Protein AF-A0A350PKJ2-F1 (afdb_monomer_lite)

Sequence (369 aa):
LIYKNIYNNLNHINKSKGTVKAIRNLLRCYGVDDDLFNFNVYANNAEYALQDDFKNSSIKYDSLDLTPFADAENSEGVIFNFLESGNSNSSPYISGSTDDYVAFTVEANAVFPKTPPTYQDSINLTSPAIVTASVFGVREANFTDQTTVIAPDAADISIRAVKDDNTAKFQLSSSMGVLLESERFYDVYDNSRWSLSARVKYDLDSFKDISGAGYKIEFNGYNYEQDILQNSFTLTASLGAVDGAAFIGADKRVYAGAEKQNITGSLTHRANMKLLNVLAWADYLEDEELKAHARDITSFGRKEAYDNTFTFSPSFDEIYIPKFDTLALNWGFNIVTSSDGLGEFTVPDLSSGSISSVSKYGNYSKIVG

Secondary structure (DSSP, 8-state):
-HHHHHHHHHHHHHHTTTSHHHHHHHHHHTT--GGG-------SS------------------EEESTTT-GGGGG-EEE--PPTT-TT--SSBPPPSSTT--EEEEEEEEEPPPPTT---SSSSSSSSEEEEEEEEEEEPPSSS--PPPSS-TT-EEEEEEEETTEEEEEEE-TTS-EEEPPPEESTTTTEEEEEEEEEEE---TT---TT--EEEEEEEEEEETTEEEEEEEEEEEE-HHHHHHHHHS-EEEEEESEETTTTSSEEE-B-EEEEEEEEESSPPPHHHHHHHHH-TT----TTTTSBS-SS-TTTTTS--BGGGGEEEEEE-TT-----TTS-----B-S---GGGTTTTTTGGGT--

Radius of gyration: 23.39 Å; chains: 1; bounding box: 60×48×74 Å

Foldseek 3Di:
DLVVQCVVCVVVLVVQPPDPSNVQSSVVSVVDHPVVDDDDDDDDPDDDDDDDDDDFDDDDFDWQACACQVHPCSLVDKDKAAADPPDPFGDSFQAFDPFLAFKKKKKFKWWQAADDPPDDCPPPQQPDQKAKAWFKWKWFDDNDRFLAGDPVTLQTWTWIWIDGHQWIWIWIDGSLPDIDIDDTDGCSNHRWMKMKMKMKGFPDPVPDPDDFGFIKIKIKMFTDDQPDTPDIDIDMDTGGNVSSSSNRRTIIMMMGAFDARSSPHHTDHTHRITTFKMWMFSHDADPVQSVVCNNDVPDDAHDQQQAARDCDGPLQVVPRDGRRLRTQFIFGCPPWDAADPVRDTDTDTPAPLTPVCCPVRPSSSSSRD

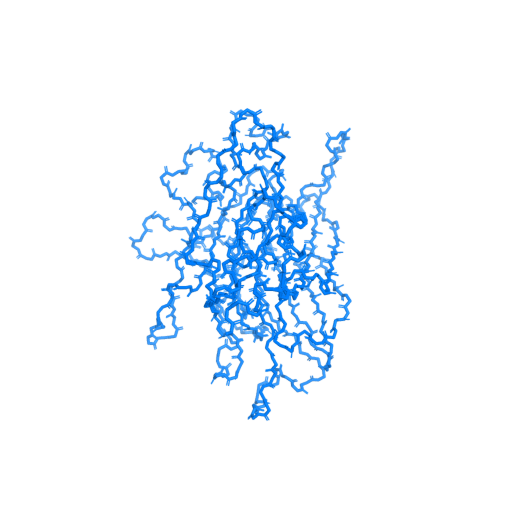pLDDT: mean 84.2, std 10.27, range [50.28, 97.31]

Structure (mmCIF, N/CA/C/O backbone):
data_AF-A0A350PKJ2-F1
#
_entry.id   AF-A0A350PKJ2-F1
#
loop_
_atom_site.group_PDB
_atom_site.id
_atom_site.type_symbol
_atom_site.label_atom_id
_atom_site.label_alt_id
_atom_site.label_comp_id
_atom_site.label_asym_id
_atom_site.label_entity_id
_atom_site.label_seq_id
_atom_site.pdbx_PDB_ins_code
_atom_site.Cartn_x
_atom_site.Cartn_y
_atom_site.Cartn_z
_atom_site.occupancy
_atom_site.B_iso_or_equiv
_atom_site.auth_seq_id
_atom_site.auth_comp_id
_atom_site.auth_asym_id
_atom_site.auth_atom_id
_atom_site.pdbx_PDB_model_num
ATOM 1 N N . LEU A 1 1 ? -10.041 -0.068 50.654 1.00 66.50 1 LEU A N 1
ATOM 2 C CA . LEU A 1 1 ? -10.088 -0.515 49.240 1.00 66.50 1 LEU A CA 1
ATOM 3 C C . LEU A 1 1 ? -8.718 -0.996 48.757 1.00 66.50 1 LEU A C 1
ATOM 5 O O . LEU A 1 1 ? -8.607 -2.174 48.457 1.00 66.50 1 LEU A O 1
ATOM 9 N N . ILE A 1 2 ? -7.665 -0.173 48.826 1.00 74.81 2 ILE A N 1
ATOM 10 C CA . ILE A 1 2 ? -6.289 -0.529 48.406 1.00 74.81 2 ILE A CA 1
ATOM 11 C C . ILE A 1 2 ? -5.754 -1.818 49.066 1.00 74.81 2 ILE A C 1
ATOM 13 O O . ILE A 1 2 ? -5.379 -2.756 48.371 1.00 74.81 2 ILE A O 1
ATOM 17 N N . TYR A 1 3 ? -5.804 -1.940 50.399 1.00 78.12 3 TYR A N 1
ATOM 18 C CA . TYR A 1 3 ? -5.329 -3.149 51.100 1.00 78.12 3 TYR A CA 1
ATOM 19 C C . TYR A 1 3 ? -6.071 -4.437 50.708 1.00 78.12 3 TYR A C 1
ATOM 21 O O . TYR A 1 3 ? -5.484 -5.514 50.716 1.00 78.12 3 TYR A O 1
ATOM 29 N N . LYS A 1 4 ? -7.349 -4.329 50.321 1.00 82.06 4 LYS A N 1
ATOM 30 C CA . LYS A 1 4 ? -8.155 -5.466 49.855 1.00 82.06 4 LYS A CA 1
ATOM 31 C C . LYS A 1 4 ? -7.727 -5.897 48.447 1.00 82.06 4 LYS A C 1
ATOM 33 O O . LYS A 1 4 ? -7.630 -7.089 48.187 1.00 82.06 4 LYS A O 1
ATOM 38 N N . ASN A 1 5 ? -7.386 -4.941 47.581 1.00 80.12 5 ASN A N 1
ATOM 39 C CA . ASN A 1 5 ? -6.852 -5.211 46.243 1.00 80.12 5 ASN A CA 1
ATOM 40 C C . ASN A 1 5 ? -5.467 -5.873 46.301 1.00 80.12 5 ASN A C 1
ATOM 42 O O . ASN A 1 5 ? -5.222 -6.835 45.576 1.00 80.12 5 ASN A O 1
ATOM 46 N N . ILE A 1 6 ? -4.593 -5.408 47.203 1.00 80.12 6 ILE A N 1
ATOM 47 C CA . ILE A 1 6 ? -3.272 -6.016 47.435 1.00 80.12 6 ILE A CA 1
ATOM 48 C C . ILE A 1 6 ? -3.426 -7.442 47.976 1.00 80.12 6 ILE A C 1
ATOM 50 O O . ILE A 1 6 ? -2.775 -8.356 47.480 1.00 80.12 6 ILE A O 1
ATOM 54 N N . TYR A 1 7 ? -4.310 -7.653 48.956 1.00 83.06 7 TYR A N 1
ATOM 55 C CA . TYR A 1 7 ? -4.558 -8.979 49.526 1.00 83.06 7 TYR A CA 1
ATOM 56 C C . TYR A 1 7 ? -5.096 -9.969 48.480 1.00 83.06 7 TYR A C 1
ATOM 58 O O . TYR A 1 7 ? -4.612 -11.095 48.393 1.00 83.06 7 TYR A O 1
ATOM 66 N N . ASN A 1 8 ? -6.028 -9.533 47.628 1.00 84.56 8 ASN A N 1
ATOM 67 C CA . ASN A 1 8 ? -6.588 -10.367 46.562 1.00 84.56 8 ASN A CA 1
ATOM 68 C C . ASN A 1 8 ? -5.545 -10.760 45.499 1.00 84.56 8 ASN A C 1
ATOM 70 O O . ASN A 1 8 ? -5.599 -11.866 44.968 1.00 84.56 8 ASN A O 1
ATOM 74 N N . ASN A 1 9 ? -4.573 -9.887 45.210 1.00 82.75 9 ASN A N 1
ATOM 75 C CA . ASN A 1 9 ? -3.523 -10.133 44.214 1.00 82.75 9 ASN A CA 1
ATOM 76 C C . ASN A 1 9 ? -2.201 -10.653 44.810 1.00 82.75 9 ASN A C 1
ATOM 78 O O . ASN A 1 9 ? -1.234 -10.875 44.077 1.00 82.75 9 ASN A O 1
ATOM 82 N N . LEU A 1 10 ? -2.147 -10.898 46.124 1.00 84.25 10 LEU A N 1
ATOM 83 C CA . LEU A 1 10 ? -0.920 -11.225 46.859 1.00 84.25 10 LEU A CA 1
ATOM 84 C C . LEU A 1 10 ? -0.205 -12.465 46.302 1.00 84.25 10 LEU A C 1
ATOM 86 O O . LEU A 1 10 ? 1.019 -12.490 46.204 1.00 84.25 10 LEU A O 1
ATOM 90 N N . ASN A 1 11 ? -0.965 -13.485 45.895 1.00 86.19 11 ASN A N 1
ATOM 91 C CA . ASN A 1 11 ? -0.413 -14.720 45.334 1.00 86.19 11 ASN A CA 1
ATOM 92 C C . ASN A 1 11 ? 0.301 -14.464 43.992 1.00 86.19 11 ASN A C 1
ATOM 94 O O . ASN A 1 11 ? 1.406 -14.952 43.765 1.00 86.19 11 ASN A O 1
ATOM 98 N N . HIS A 1 12 ? -0.279 -13.627 43.127 1.00 81.56 12 HIS A N 1
ATOM 99 C CA . HIS A 1 12 ? 0.345 -13.226 41.862 1.00 81.56 12 HIS A CA 1
ATOM 100 C C . HIS A 1 12 ? 1.582 -12.344 42.073 1.00 81.56 12 HIS A C 1
ATOM 102 O O . HIS A 1 12 ? 2.604 -12.552 41.412 1.00 81.56 12 HIS A O 1
ATOM 108 N N . ILE A 1 13 ? 1.522 -11.399 43.017 1.00 83.62 13 ILE A N 1
ATOM 109 C CA . ILE A 1 13 ? 2.672 -10.559 43.384 1.00 83.62 13 ILE A CA 1
ATOM 110 C C . ILE A 1 13 ? 3.816 -11.438 43.910 1.00 83.62 13 ILE A C 1
ATOM 112 O O . ILE A 1 13 ? 4.954 -11.297 43.471 1.00 83.62 13 ILE A O 1
ATOM 116 N N . ASN A 1 14 ? 3.520 -12.402 44.786 1.00 85.94 14 ASN A N 1
ATOM 117 C CA . ASN A 1 14 ? 4.534 -13.281 45.363 1.00 85.94 14 ASN A CA 1
ATOM 118 C C . ASN A 1 14 ? 5.159 -14.234 44.327 1.00 85.94 14 ASN A C 1
ATOM 120 O O . ASN A 1 14 ? 6.372 -14.420 44.325 1.00 85.94 14 ASN A O 1
ATOM 124 N N . LYS A 1 15 ? 4.365 -14.788 43.399 1.00 86.56 15 LYS A N 1
ATOM 125 C CA . LYS A 1 15 ? 4.877 -15.646 42.309 1.00 86.56 15 LYS A CA 1
ATOM 126 C C . LYS A 1 15 ? 5.795 -14.910 41.331 1.00 86.56 15 LYS A C 1
ATOM 128 O O . LYS A 1 15 ? 6.650 -15.534 40.720 1.00 86.56 15 LYS A O 1
ATOM 133 N N . SER A 1 16 ? 5.610 -13.602 41.172 1.00 82.44 16 SER A N 1
ATOM 134 C CA . SER A 1 16 ? 6.414 -12.754 40.281 1.00 82.44 16 SER A CA 1
ATOM 135 C C . SER A 1 16 ? 7.492 -11.950 41.022 1.00 82.44 16 SER A C 1
ATOM 137 O O . SER A 1 16 ? 8.095 -11.041 40.446 1.00 82.44 16 SER A O 1
ATOM 139 N N . LYS A 1 17 ? 7.735 -12.254 42.305 1.00 81.31 17 LYS A N 1
ATOM 140 C CA . LYS A 1 17 ? 8.656 -11.512 43.173 1.00 81.31 17 LYS A CA 1
ATOM 141 C C . LYS A 1 17 ? 10.044 -11.388 42.536 1.00 81.31 17 LYS A C 1
ATOM 143 O O . LYS A 1 17 ? 10.600 -12.366 42.054 1.00 81.31 17 LYS A O 1
ATOM 148 N N . GLY A 1 18 ? 10.601 -10.178 42.569 1.00 73.56 18 GLY A N 1
ATOM 149 C CA . GLY A 1 18 ? 11.910 -9.869 41.980 1.00 73.56 18 GLY A CA 1
ATOM 150 C C . GLY A 1 18 ? 11.868 -9.480 40.500 1.00 73.56 18 GLY A C 1
ATOM 151 O O . GLY A 1 18 ? 12.901 -9.127 39.948 1.00 73.56 18 GLY A O 1
ATOM 152 N N . THR A 1 19 ? 10.691 -9.487 39.868 1.00 78.81 19 THR A N 1
ATOM 153 C CA . THR A 1 19 ? 10.509 -9.015 38.486 1.00 78.81 19 THR A CA 1
ATOM 154 C C . THR A 1 19 ? 9.762 -7.680 38.444 1.00 78.81 19 THR A C 1
ATOM 156 O O . THR A 1 19 ? 8.993 -7.357 39.356 1.00 78.81 19 THR A O 1
ATOM 159 N N . VAL A 1 20 ? 9.907 -6.934 37.341 1.00 77.38 20 VAL A N 1
ATOM 160 C CA . VAL A 1 20 ? 9.115 -5.715 37.060 1.00 77.38 20 VAL A CA 1
ATOM 161 C C . VAL A 1 20 ? 7.612 -6.000 37.146 1.00 77.38 20 VAL A C 1
ATOM 163 O O . VAL A 1 20 ? 6.841 -5.167 37.616 1.00 77.38 20 VAL A O 1
ATOM 166 N N . LYS A 1 21 ? 7.189 -7.219 36.786 1.00 80.44 21 LYS A N 1
ATOM 167 C CA . LYS A 1 21 ? 5.792 -7.666 36.833 1.00 80.44 21 LYS A CA 1
ATOM 168 C C . LYS A 1 21 ? 5.196 -7.634 38.248 1.00 80.44 21 LYS A C 1
ATOM 170 O O . LYS A 1 21 ? 4.032 -7.264 38.391 1.00 80.44 21 LYS A O 1
ATOM 175 N N . ALA A 1 22 ? 5.964 -7.963 39.292 1.00 83.12 22 ALA A N 1
ATOM 176 C CA . ALA A 1 22 ? 5.483 -7.869 40.678 1.00 83.12 22 ALA A CA 1
ATOM 177 C C . ALA A 1 22 ? 5.260 -6.419 41.114 1.00 83.12 22 ALA A C 1
ATOM 179 O O . ALA A 1 22 ? 4.248 -6.113 41.745 1.00 83.12 22 ALA A O 1
ATOM 180 N N . ILE A 1 23 ? 6.194 -5.534 40.760 1.00 80.88 23 ILE A N 1
ATOM 181 C CA . ILE A 1 23 ? 6.136 -4.113 41.114 1.00 80.88 23 ILE A CA 1
ATOM 182 C C . ILE A 1 23 ? 4.973 -3.438 40.375 1.00 80.88 23 ILE A C 1
ATOM 184 O O . ILE A 1 23 ? 4.181 -2.728 40.990 1.00 80.88 23 ILE A O 1
ATOM 188 N N . ARG A 1 24 ? 4.797 -3.751 39.086 1.00 80.00 24 ARG A N 1
ATOM 189 C CA . ARG A 1 24 ? 3.665 -3.304 38.265 1.00 80.00 24 ARG A CA 1
ATOM 190 C C . ARG A 1 24 ? 2.319 -3.721 38.857 1.00 80.00 24 ARG A C 1
ATOM 192 O O . ARG A 1 24 ? 1.444 -2.890 39.077 1.00 80.00 24 ARG A O 1
ATOM 199 N N . ASN A 1 25 ? 2.162 -5.006 39.183 1.00 81.00 25 ASN A N 1
ATOM 200 C CA . ASN A 1 25 ? 0.925 -5.517 39.779 1.00 81.00 25 ASN A CA 1
ATOM 201 C C . ASN A 1 25 ? 0.616 -4.869 41.135 1.00 81.00 25 ASN A C 1
ATOM 203 O O . ASN A 1 25 ? -0.550 -4.637 41.454 1.00 81.00 25 ASN A O 1
ATOM 207 N N . LEU A 1 26 ? 1.646 -4.553 41.924 1.00 84.69 26 LEU A N 1
ATOM 208 C CA . LEU A 1 26 ? 1.482 -3.823 43.174 1.00 84.69 26 LEU A CA 1
ATOM 209 C C . LEU A 1 26 ? 0.985 -2.389 42.925 1.00 84.69 26 LEU A C 1
ATOM 211 O O . LEU A 1 26 ? 0.016 -1.982 43.558 1.00 84.69 26 LEU A O 1
ATOM 215 N N . LEU A 1 27 ? 1.586 -1.646 41.991 1.00 82.50 27 LEU A N 1
ATOM 216 C CA . LEU A 1 27 ? 1.167 -0.278 41.650 1.00 82.50 27 LEU A CA 1
ATOM 217 C C . LEU A 1 27 ? -0.252 -0.208 41.078 1.00 82.50 27 LEU A C 1
ATOM 219 O O . LEU A 1 27 ? -1.037 0.643 41.497 1.00 82.50 27 LEU A O 1
ATOM 223 N N . ARG A 1 28 ? -0.641 -1.179 40.247 1.00 80.94 28 ARG A N 1
ATOM 224 C CA . ARG A 1 28 ? -2.033 -1.320 39.799 1.00 80.94 28 ARG A CA 1
ATOM 225 C C . ARG A 1 28 ? -3.005 -1.520 40.965 1.00 80.94 28 ARG A C 1
ATOM 227 O O . ARG A 1 28 ? -4.120 -1.007 40.931 1.00 80.94 28 ARG A O 1
ATOM 234 N N . CYS A 1 29 ? -2.596 -2.195 42.046 1.00 83.25 29 CYS A N 1
ATOM 235 C CA . CYS A 1 29 ? -3.427 -2.314 43.254 1.00 83.25 29 CYS A CA 1
ATOM 236 C C . CYS A 1 29 ? -3.614 -0.976 43.995 1.00 83.25 29 CYS A C 1
ATOM 238 O O . CYS A 1 29 ? -4.609 -0.821 44.710 1.00 83.25 29 CYS A O 1
ATOM 240 N N . TYR A 1 30 ? -2.694 -0.022 43.813 1.00 82.31 30 TYR A N 1
ATOM 241 C CA . TYR A 1 30 ? -2.824 1.365 44.275 1.00 82.31 30 TYR A CA 1
ATOM 242 C C . TYR A 1 30 ? -3.671 2.238 43.337 1.00 82.31 30 TYR A C 1
ATOM 244 O O . TYR A 1 30 ? -3.929 3.393 43.665 1.00 82.31 30 TYR A O 1
ATOM 252 N N . GLY A 1 31 ? -4.157 1.684 42.221 1.00 78.38 31 GLY A N 1
ATOM 253 C CA . GLY A 1 31 ? -4.959 2.407 41.237 1.00 78.38 31 GLY A CA 1
ATOM 254 C C . GLY A 1 31 ? -4.132 3.337 40.359 1.00 78.38 31 GLY A C 1
ATOM 255 O O . GLY A 1 31 ? -4.694 4.268 39.790 1.00 78.38 31 GLY A O 1
ATOM 256 N N . VAL A 1 32 ? -2.818 3.112 40.275 1.00 79.44 32 VAL A N 1
ATOM 257 C CA . VAL A 1 32 ? -1.966 3.887 39.383 1.00 79.44 32 VAL A CA 1
ATOM 258 C C . VAL A 1 32 ? -1.607 3.061 38.163 1.00 79.44 32 VAL A C 1
ATOM 260 O O . VAL A 1 32 ? -1.244 1.889 38.286 1.00 79.44 32 VAL A O 1
ATOM 263 N N . ASP A 1 33 ? -1.769 3.686 37.001 1.00 69.94 33 ASP A N 1
ATOM 264 C CA . ASP A 1 33 ? -1.536 3.057 35.713 1.00 69.94 33 ASP A CA 1
ATOM 265 C C . ASP A 1 33 ? -0.051 3.064 35.343 1.00 69.94 33 ASP A C 1
ATOM 267 O O . ASP A 1 33 ? 0.744 3.863 35.849 1.00 69.94 33 ASP A O 1
ATOM 271 N N . ASP A 1 34 ? 0.315 2.170 34.433 1.00 68.38 34 ASP A N 1
ATOM 272 C CA . ASP A 1 34 ? 1.699 1.958 34.014 1.00 68.38 34 ASP A CA 1
ATOM 273 C C . ASP A 1 34 ? 2.264 3.155 33.223 1.00 68.38 34 ASP A C 1
ATOM 275 O O . ASP A 1 34 ? 3.470 3.240 33.026 1.00 68.38 34 ASP A O 1
ATOM 279 N N . ASP A 1 35 ? 1.413 4.087 32.791 1.00 67.31 35 ASP A N 1
ATOM 280 C CA . ASP A 1 35 ? 1.815 5.283 32.044 1.00 67.31 35 ASP A CA 1
ATOM 281 C C . ASP A 1 35 ? 2.375 6.392 32.960 1.00 67.31 35 ASP A C 1
ATOM 283 O O . ASP A 1 35 ? 3.007 7.335 32.488 1.00 67.31 35 ASP A O 1
ATOM 287 N N . LEU A 1 36 ? 2.180 6.282 34.282 1.00 70.50 36 LEU A N 1
ATOM 288 C CA . LEU A 1 36 ? 2.656 7.265 35.266 1.00 70.50 36 LEU A CA 1
ATOM 289 C C . LEU A 1 36 ? 4.087 7.001 35.759 1.00 70.50 36 LEU A C 1
ATOM 291 O O . LEU A 1 36 ? 4.682 7.869 36.401 1.00 70.50 36 LEU A O 1
ATOM 295 N N . PHE A 1 37 ? 4.649 5.818 35.486 1.00 69.50 37 PHE A N 1
ATOM 296 C CA . PHE A 1 37 ? 5.977 5.436 35.966 1.00 69.50 37 PHE A CA 1
ATOM 297 C C . PHE A 1 37 ? 6.7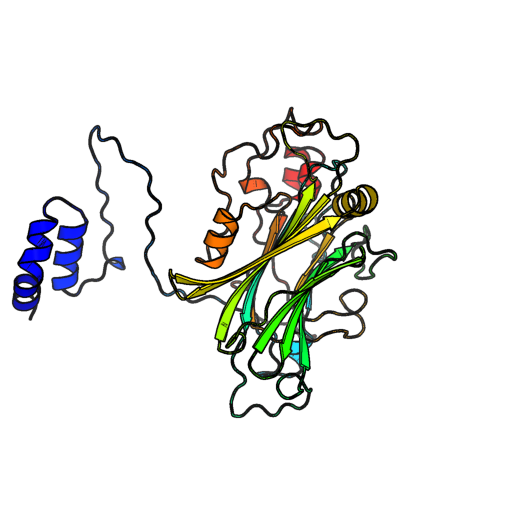12 4.563 34.955 1.00 69.50 37 PHE A C 1
ATOM 299 O O . PHE A 1 37 ? 6.176 3.563 34.487 1.00 69.50 37 PHE A O 1
ATOM 306 N N . ASN A 1 38 ? 7.985 4.873 34.708 1.00 68.75 38 ASN A N 1
ATOM 307 C CA . ASN A 1 38 ? 8.867 4.026 33.914 1.00 68.75 38 ASN A CA 1
ATOM 308 C C . ASN A 1 38 ? 9.921 3.354 34.810 1.00 68.75 38 ASN A C 1
ATOM 310 O O . ASN A 1 38 ? 10.571 4.016 35.623 1.00 68.75 38 ASN A O 1
ATOM 314 N N . PHE A 1 39 ? 10.083 2.036 34.676 1.00 68.56 39 PHE A N 1
ATOM 315 C CA . PHE A 1 39 ? 11.054 1.253 35.439 1.00 68.56 39 PHE A CA 1
ATOM 316 C C . PHE A 1 39 ? 12.290 0.971 34.593 1.00 68.56 39 PHE A C 1
ATOM 318 O O . PHE A 1 39 ? 12.294 0.044 33.788 1.00 68.56 39 PHE A O 1
ATOM 325 N N . ASN A 1 40 ? 13.374 1.701 34.848 1.00 67.06 40 ASN A N 1
ATOM 326 C CA . ASN A 1 40 ? 14.672 1.374 34.266 1.00 67.06 40 ASN A CA 1
ATOM 327 C C . ASN A 1 40 ? 15.359 0.323 35.144 1.00 67.06 40 ASN A C 1
ATOM 329 O O . ASN A 1 40 ? 15.926 0.645 36.190 1.00 67.06 40 ASN A O 1
ATOM 333 N N . VAL A 1 41 ? 15.267 -0.948 34.749 1.00 69.56 41 VAL A N 1
ATOM 334 C CA . VAL A 1 41 ? 15.978 -2.043 35.419 1.00 69.56 41 VAL A CA 1
ATOM 335 C C . VAL A 1 41 ? 17.320 -2.249 34.737 1.00 69.56 41 VAL A C 1
ATOM 337 O O . VAL A 1 41 ? 17.385 -2.697 33.599 1.00 69.56 41 VAL A O 1
ATOM 340 N N . TYR A 1 42 ? 18.396 -1.946 35.456 1.00 66.81 42 TYR A N 1
ATOM 341 C CA . TYR A 1 42 ? 19.753 -2.196 34.989 1.00 66.81 42 TYR A CA 1
ATOM 342 C C . TYR A 1 42 ? 20.216 -3.549 35.520 1.00 66.81 42 TYR A C 1
ATOM 344 O O . TYR A 1 42 ? 20.453 -3.711 36.720 1.00 66.81 42 TYR A O 1
ATOM 352 N N . ALA A 1 43 ? 20.314 -4.535 34.634 1.00 66.94 43 ALA A N 1
ATOM 353 C CA . ALA A 1 43 ? 20.918 -5.812 34.970 1.00 66.94 43 ALA A CA 1
ATOM 354 C C . ALA A 1 43 ? 22.448 -5.685 34.894 1.00 66.94 43 ALA A C 1
ATOM 356 O O . ALA A 1 43 ? 22.988 -5.185 33.911 1.00 66.94 43 ALA A O 1
ATOM 357 N N . ASN A 1 44 ? 23.156 -6.121 35.936 1.00 71.69 44 ASN A N 1
ATOM 358 C CA . ASN A 1 44 ? 24.616 -6.169 35.924 1.00 71.69 44 ASN A CA 1
ATOM 359 C C . ASN A 1 44 ? 25.067 -7.533 35.384 1.00 71.69 44 ASN A C 1
ATOM 361 O O . ASN A 1 44 ? 24.778 -8.551 36.010 1.00 71.69 44 ASN A O 1
ATOM 365 N N . ASN A 1 45 ? 25.775 -7.542 34.250 1.00 71.44 45 ASN A N 1
ATOM 366 C CA . ASN A 1 45 ? 26.368 -8.740 33.643 1.00 71.44 45 ASN A CA 1
ATOM 367 C C . ASN A 1 45 ? 25.366 -9.862 33.284 1.00 71.44 45 ASN A C 1
ATOM 369 O O . ASN A 1 45 ? 25.715 -11.041 33.319 1.00 71.44 45 ASN A O 1
ATOM 373 N N . ALA A 1 46 ? 24.119 -9.507 32.963 1.00 73.25 46 ALA A N 1
ATOM 374 C CA . ALA A 1 46 ? 23.109 -10.462 32.518 1.00 73.25 46 ALA A CA 1
ATOM 375 C C . ALA A 1 46 ? 23.023 -10.490 30.989 1.00 73.25 46 ALA A C 1
ATOM 377 O O . ALA A 1 46 ? 22.956 -9.440 30.350 1.00 73.25 46 ALA A O 1
ATOM 378 N N . GLU A 1 47 ? 22.965 -11.689 30.419 1.00 67.06 47 GLU A N 1
ATOM 379 C CA . GLU A 1 47 ? 22.539 -11.881 29.037 1.00 67.06 47 GLU A CA 1
ATOM 380 C C . GLU A 1 47 ? 21.023 -11.673 28.968 1.00 67.06 47 GLU A C 1
ATOM 382 O O . GLU A 1 47 ? 20.257 -12.325 29.683 1.00 67.06 47 GLU A O 1
ATOM 387 N N . TYR A 1 48 ? 20.588 -10.730 28.137 1.00 67.81 48 TYR A N 1
ATOM 388 C CA . TYR A 1 48 ? 19.178 -10.458 27.893 1.00 67.81 48 TYR A CA 1
ATOM 389 C C . TYR A 1 48 ? 18.865 -10.814 26.445 1.00 67.81 48 TYR A C 1
ATOM 391 O O . TYR A 1 48 ? 19.444 -10.242 25.522 1.00 67.81 48 TYR A O 1
ATOM 399 N N . ALA A 1 49 ? 17.962 -11.773 26.247 1.00 71.25 49 ALA A N 1
ATOM 400 C CA . ALA A 1 49 ? 17.409 -12.028 24.928 1.00 71.25 49 ALA A CA 1
ATOM 401 C C . ALA A 1 49 ? 16.472 -10.868 24.581 1.00 71.25 49 ALA A C 1
ATOM 403 O O . ALA A 1 49 ? 15.504 -10.628 25.302 1.00 71.25 49 ALA A O 1
ATOM 404 N N . LEU A 1 50 ? 16.767 -10.156 23.495 1.00 67.81 50 LEU A N 1
ATOM 405 C CA . LEU A 1 50 ? 15.839 -9.186 22.928 1.00 67.81 50 LEU A CA 1
ATOM 406 C C . LEU A 1 50 ? 14.619 -9.967 22.433 1.00 67.81 50 LEU A C 1
ATOM 408 O O . LEU A 1 50 ? 14.726 -10.776 21.514 1.00 67.81 50 LEU A O 1
ATOM 412 N N . GLN A 1 51 ? 13.495 -9.790 23.118 1.00 71.44 51 GLN A N 1
ATOM 413 C CA . GLN A 1 51 ? 12.213 -10.366 22.742 1.00 71.44 51 GLN A CA 1
ATOM 414 C C . GLN A 1 51 ? 11.275 -9.243 22.329 1.00 71.44 51 GLN A C 1
ATOM 416 O O . GLN A 1 51 ? 11.305 -8.147 22.889 1.00 71.44 51 GLN A O 1
ATOM 421 N N . ASP A 1 52 ? 10.434 -9.557 21.357 1.00 67.00 52 ASP A N 1
ATOM 422 C CA . ASP A 1 52 ? 9.372 -8.687 20.890 1.00 67.00 52 ASP A CA 1
ATOM 423 C C . ASP A 1 52 ? 8.233 -8.661 21.921 1.00 67.00 52 ASP A C 1
ATOM 425 O O . ASP A 1 52 ? 7.317 -9.487 21.901 1.00 67.00 52 ASP A O 1
ATOM 429 N N . ASP A 1 53 ? 8.316 -7.716 22.856 1.00 69.56 53 ASP A N 1
ATOM 430 C CA . ASP A 1 53 ? 7.296 -7.473 23.874 1.00 69.56 53 ASP A CA 1
ATOM 431 C C . ASP A 1 53 ? 6.340 -6.361 23.422 1.00 69.56 53 ASP A C 1
ATOM 433 O O . ASP A 1 53 ? 6.735 -5.213 23.215 1.00 69.56 53 ASP A O 1
ATOM 437 N N . PHE A 1 54 ? 5.048 -6.681 23.336 1.00 72.25 54 PHE A N 1
ATOM 438 C CA . PHE A 1 54 ? 4.008 -5.731 22.934 1.00 72.25 54 PHE A CA 1
ATOM 439 C C . PHE A 1 54 ? 3.143 -5.304 24.122 1.00 72.25 54 PHE A C 1
ATOM 441 O O . PHE A 1 54 ? 2.839 -6.092 25.023 1.00 72.25 54 PHE A O 1
ATOM 448 N N . LYS A 1 55 ? 2.704 -4.041 24.112 1.00 74.38 55 LYS A N 1
ATOM 449 C CA . LYS A 1 55 ? 1.695 -3.513 25.036 1.00 74.38 55 LYS A CA 1
ATOM 450 C C . LYS A 1 55 ? 0.558 -2.918 24.219 1.00 74.38 55 LYS A C 1
ATOM 452 O O . LYS A 1 55 ? 0.783 -2.016 23.420 1.00 74.38 55 LYS A O 1
ATOM 457 N N . ASN A 1 56 ? -0.662 -3.374 24.478 1.00 77.69 56 ASN A N 1
ATOM 458 C CA . ASN A 1 56 ? -1.844 -2.784 23.864 1.00 77.69 56 ASN A CA 1
ATOM 459 C C . ASN A 1 56 ? -2.076 -1.393 24.463 1.00 77.69 56 ASN A C 1
ATOM 461 O O . ASN A 1 56 ? -2.130 -1.230 25.687 1.00 77.69 56 ASN A O 1
ATOM 465 N N . SER A 1 57 ? -2.219 -0.399 23.597 1.00 79.69 57 SER A N 1
ATOM 466 C CA . SER A 1 57 ? -2.579 0.969 23.951 1.00 79.69 57 SER A CA 1
ATOM 467 C C . SER A 1 57 ? -3.655 1.468 22.988 1.00 79.69 57 SER A C 1
ATOM 469 O O . SER A 1 57 ? -3.800 0.963 21.876 1.00 79.69 57 SER A O 1
ATOM 471 N N . SER A 1 58 ? -4.453 2.434 23.438 1.00 82.25 58 SER A N 1
ATOM 472 C CA . SER A 1 58 ? -5.413 3.115 22.574 1.00 82.25 58 SER A CA 1
ATOM 473 C C . SER A 1 58 ? -4.807 4.439 22.152 1.00 82.25 58 SER A C 1
ATOM 475 O O . SER A 1 58 ? -4.575 5.309 22.991 1.00 82.25 58 SER A O 1
ATOM 477 N N . ILE A 1 59 ? -4.604 4.610 20.853 1.00 84.50 59 ILE A N 1
ATOM 478 C CA . ILE A 1 59 ? -4.141 5.868 20.274 1.00 84.50 59 ILE A CA 1
ATOM 479 C C . ILE A 1 59 ? -5.253 6.488 19.435 1.00 84.50 59 ILE A C 1
ATOM 481 O O . ILE A 1 59 ? -6.075 5.785 18.847 1.00 84.50 59 ILE A O 1
ATOM 485 N N . LYS A 1 60 ? -5.296 7.819 19.403 1.00 87.06 60 LYS A N 1
ATOM 486 C CA . LYS A 1 60 ? -6.072 8.533 18.389 1.00 87.06 60 LYS A CA 1
ATOM 487 C C . LYS A 1 60 ? -5.209 8.623 17.143 1.00 87.06 60 LYS A C 1
ATOM 489 O O . LYS A 1 60 ? -4.038 8.978 17.253 1.00 87.06 60 LYS A O 1
ATOM 494 N N . TYR A 1 61 ? -5.789 8.292 16.003 1.00 88.06 61 TYR A N 1
ATOM 495 C CA . TYR A 1 61 ? -5.113 8.349 14.721 1.00 88.06 61 TYR A CA 1
ATOM 496 C C . TYR A 1 61 ? -6.023 9.056 13.727 1.00 88.06 61 TYR A C 1
ATOM 498 O O . TYR A 1 61 ? -7.209 8.726 13.638 1.00 88.06 61 TYR A O 1
ATOM 506 N N . ASP A 1 62 ? -5.474 10.038 13.024 1.00 90.06 62 ASP A N 1
ATOM 507 C CA . ASP A 1 62 ? -6.229 10.826 12.061 1.00 90.06 62 ASP A CA 1
ATOM 508 C C . ASP A 1 62 ? -6.354 10.049 10.752 1.00 90.06 62 ASP A C 1
ATOM 510 O O . ASP A 1 62 ? -5.387 9.492 10.235 1.00 90.06 62 ASP A O 1
ATOM 514 N N . SER A 1 63 ? -7.575 9.982 10.233 1.00 91.06 63 SER A N 1
ATOM 515 C CA . SER A 1 63 ? -7.893 9.288 8.989 1.00 91.06 63 SER A CA 1
ATOM 516 C C . SER A 1 63 ? -8.508 10.266 8.008 1.00 91.06 63 SER A C 1
ATOM 518 O O . SER A 1 63 ? -9.374 11.053 8.396 1.00 91.06 63 SER A O 1
ATOM 520 N N . LEU A 1 64 ? -8.161 10.141 6.736 1.00 91.75 64 LEU A N 1
ATOM 521 C CA . LEU A 1 64 ? -8.866 10.827 5.673 1.00 91.75 64 LEU A CA 1
ATOM 522 C C . LEU A 1 64 ? -10.174 10.097 5.354 1.00 91.75 64 LEU A C 1
ATOM 524 O O . LEU A 1 64 ? -10.178 8.910 5.022 1.00 91.75 64 LEU A O 1
ATOM 528 N N . ASP A 1 65 ? -11.295 10.806 5.461 1.00 92.56 65 ASP A N 1
ATOM 529 C CA . ASP A 1 65 ? -12.613 10.244 5.181 1.00 92.56 65 ASP A CA 1
ATOM 530 C C . ASP A 1 65 ? -12.928 10.306 3.680 1.00 92.56 65 ASP A C 1
ATOM 532 O O . ASP A 1 65 ? -13.247 11.366 3.148 1.00 92.56 65 ASP A O 1
ATOM 536 N N . LEU A 1 66 ? -12.848 9.155 3.007 1.00 93.12 66 LEU A N 1
ATOM 537 C CA . LEU A 1 66 ? -13.193 8.975 1.592 1.00 93.12 66 LEU A CA 1
ATOM 538 C C . LEU A 1 66 ? -14.493 8.172 1.442 1.00 93.12 66 LEU A C 1
ATOM 540 O O . LEU A 1 66 ? -14.679 7.410 0.491 1.00 93.12 66 LEU A O 1
ATOM 544 N N . THR A 1 67 ? -15.384 8.283 2.428 1.00 92.50 67 THR A N 1
ATOM 545 C CA . THR A 1 67 ? -16.720 7.687 2.389 1.00 92.50 67 THR A CA 1
ATOM 546 C C . THR A 1 67 ? -17.744 8.709 1.922 1.00 92.50 67 THR A C 1
ATOM 548 O O . THR A 1 67 ? -17.571 9.906 2.150 1.00 92.50 67 THR A O 1
ATOM 551 N N . PRO A 1 68 ? -18.875 8.268 1.355 1.00 89.56 68 PRO A N 1
ATOM 552 C CA . PRO A 1 68 ? -19.922 9.190 0.944 1.00 89.56 68 PRO A CA 1
ATOM 553 C C . PRO A 1 68 ? -20.818 9.652 2.106 1.00 89.56 68 PRO A C 1
ATOM 555 O O . PRO A 1 68 ? -21.877 10.228 1.872 1.00 89.56 68 PRO A O 1
ATOM 558 N N . PHE A 1 69 ? -20.472 9.324 3.359 1.00 88.75 69 PHE A N 1
ATOM 559 C CA . PHE A 1 69 ? -21.370 9.479 4.508 1.00 88.75 69 PHE A CA 1
ATOM 560 C C . PHE A 1 69 ? -21.435 10.905 5.043 1.00 88.75 69 PHE A C 1
ATOM 562 O O . PHE A 1 69 ? -22.471 11.302 5.576 1.00 88.75 69 PHE A O 1
ATOM 569 N N . ALA A 1 70 ? -20.331 11.643 4.935 1.00 85.44 70 ALA A N 1
ATOM 570 C CA . ALA A 1 70 ? -20.288 13.063 5.262 1.00 85.44 70 ALA A CA 1
ATOM 571 C C . ALA A 1 70 ? -20.723 13.902 4.055 1.00 85.44 70 ALA A C 1
ATOM 573 O O . ALA A 1 70 ? -21.635 14.715 4.172 1.00 85.44 70 ALA A O 1
ATOM 574 N N . ASP A 1 71 ? -20.107 13.642 2.901 1.00 86.50 71 ASP A N 1
ATOM 575 C CA . ASP A 1 71 ? -20.453 14.225 1.610 1.00 86.50 71 ASP A CA 1
ATOM 576 C C . ASP A 1 71 ? -20.258 13.169 0.515 1.00 86.50 71 ASP A C 1
ATOM 578 O O . ASP A 1 71 ? -19.311 12.383 0.568 1.00 86.50 71 ASP A O 1
ATOM 582 N N . ALA A 1 72 ? -21.141 13.139 -0.483 1.00 85.50 72 ALA A N 1
ATOM 583 C CA . ALA A 1 72 ? -21.020 12.230 -1.615 1.00 85.50 72 ALA A CA 1
ATOM 584 C C . ALA A 1 72 ? -19.741 12.495 -2.431 1.00 85.50 72 ALA A C 1
ATOM 586 O O . ALA A 1 72 ? -19.153 11.544 -2.956 1.00 85.50 72 ALA A O 1
ATOM 587 N N . GLU A 1 73 ? -19.285 13.749 -2.496 1.00 88.00 73 GLU A N 1
ATOM 588 C CA . GLU A 1 73 ? -18.087 14.153 -3.245 1.00 88.00 73 GLU A CA 1
ATOM 589 C C . GLU A 1 73 ? -16.791 13.593 -2.638 1.00 88.00 73 GLU A C 1
ATOM 591 O O . GLU A 1 73 ? -15.846 13.302 -3.371 1.00 88.00 73 GLU A O 1
ATOM 596 N N . ASN A 1 74 ? -16.764 13.298 -1.331 1.00 89.94 74 ASN A N 1
ATOM 597 C CA . ASN A 1 74 ? -15.601 12.688 -0.671 1.00 89.94 74 ASN A CA 1
ATOM 598 C C . ASN A 1 74 ? -15.230 11.328 -1.283 1.00 89.94 74 ASN A C 1
ATOM 600 O O . ASN A 1 74 ? -14.055 10.971 -1.356 1.00 89.94 74 ASN A O 1
ATOM 604 N N . SER A 1 75 ? -16.224 10.581 -1.778 1.00 91.44 75 SER A N 1
ATOM 605 C CA . SER A 1 75 ? -16.008 9.299 -2.466 1.00 91.44 75 SER A CA 1
ATOM 606 C C . SER A 1 75 ? -15.307 9.441 -3.827 1.00 91.44 75 SER A C 1
ATOM 608 O O . SER A 1 75 ? -14.906 8.441 -4.422 1.00 91.44 75 SER A O 1
ATOM 610 N N . GLU A 1 76 ? -15.157 10.667 -4.334 1.00 92.62 76 GLU A N 1
ATOM 611 C CA . GLU A 1 76 ? -14.440 11.006 -5.568 1.00 92.62 76 GLU A CA 1
ATOM 612 C C . GLU A 1 76 ? -13.049 11.595 -5.299 1.00 92.62 76 GLU A C 1
ATOM 614 O O . GLU A 1 76 ? -12.320 11.898 -6.248 1.00 92.62 76 GLU A O 1
ATOM 619 N N . GLY A 1 77 ? -12.677 11.772 -4.029 1.00 91.19 77 GLY A N 1
ATOM 620 C CA . GLY A 1 77 ? -11.374 12.285 -3.627 1.00 91.19 77 GLY A CA 1
ATOM 621 C C . GLY A 1 77 ? -10.242 11.339 -4.025 1.00 91.19 77 GLY A C 1
ATOM 622 O O . GLY A 1 77 ? -10.358 10.119 -3.897 1.00 91.19 77 GLY A O 1
ATOM 623 N N . VAL A 1 78 ? -9.140 11.911 -4.506 1.00 93.00 78 VAL A N 1
ATOM 624 C CA . VAL A 1 78 ? -7.916 11.189 -4.865 1.00 93.00 78 VAL A CA 1
ATOM 625 C C . VAL A 1 78 ? -6.712 11.960 -4.341 1.00 93.00 78 VAL A C 1
ATOM 627 O O . VAL A 1 78 ? -6.639 13.178 -4.478 1.00 93.00 78 VAL A O 1
ATOM 630 N N . ILE A 1 79 ? -5.778 11.238 -3.738 1.00 92.56 79 ILE A N 1
ATOM 631 C CA . ILE A 1 79 ? -4.493 11.746 -3.259 1.00 92.56 79 ILE A CA 1
ATOM 632 C C . ILE A 1 79 ? -3.435 11.114 -4.140 1.00 92.56 79 ILE A C 1
ATOM 634 O O . ILE A 1 79 ? -3.507 9.915 -4.397 1.00 92.56 79 ILE A O 1
ATOM 638 N N . PHE A 1 80 ? -2.487 11.900 -4.633 1.00 91.44 80 PHE A N 1
ATOM 639 C CA . PHE A 1 80 ? -1.455 11.426 -5.546 1.00 91.44 80 PHE A CA 1
ATOM 640 C C . PHE A 1 80 ? -0.184 12.269 -5.419 1.00 91.44 80 PHE A C 1
ATOM 642 O O . PHE A 1 80 ? -0.234 13.407 -4.953 1.00 91.44 80 PHE A O 1
ATOM 649 N N . ASN A 1 81 ? 0.954 11.721 -5.853 1.00 87.56 81 ASN A N 1
ATOM 650 C CA . ASN A 1 81 ? 2.215 12.463 -5.870 1.00 87.56 81 ASN A CA 1
ATOM 651 C C . ASN A 1 81 ? 2.145 13.631 -6.858 1.00 87.56 81 ASN A C 1
ATOM 653 O O . ASN A 1 81 ? 1.806 13.443 -8.032 1.00 87.56 81 ASN A O 1
ATOM 657 N N . PHE A 1 82 ? 2.534 14.816 -6.396 1.00 83.25 82 PHE A N 1
ATOM 658 C CA . PHE A 1 82 ? 2.615 16.017 -7.213 1.00 83.25 82 PHE A CA 1
ATOM 659 C C . PHE A 1 82 ? 3.762 16.916 -6.741 1.00 83.25 82 PHE A C 1
ATOM 661 O O . PHE A 1 82 ? 4.137 16.883 -5.569 1.00 83.25 82 PHE A O 1
ATOM 668 N N . LEU A 1 83 ? 4.312 17.716 -7.657 1.00 80.88 83 LEU A N 1
ATOM 669 C CA . LEU A 1 83 ? 5.375 18.665 -7.349 1.00 80.88 83 LEU A CA 1
ATOM 670 C C . LEU A 1 83 ? 4.822 19.864 -6.569 1.00 80.88 83 LEU A C 1
ATOM 672 O O . LEU A 1 83 ? 3.941 20.584 -7.040 1.00 80.88 83 LEU A O 1
ATOM 676 N N . GLU A 1 84 ? 5.393 20.144 -5.402 1.00 76.69 84 GLU A N 1
ATOM 677 C CA . GLU A 1 84 ? 5.076 21.364 -4.665 1.00 76.69 84 GLU A CA 1
ATOM 678 C C . GLU A 1 84 ? 5.712 22.590 -5.345 1.00 76.69 84 GLU A C 1
ATOM 680 O O . GLU A 1 84 ? 6.936 22.732 -5.437 1.00 76.69 84 GLU A O 1
ATOM 685 N N . SER A 1 85 ? 4.870 23.518 -5.806 1.00 72.81 85 SER A N 1
ATOM 686 C CA . SER A 1 85 ? 5.323 24.747 -6.464 1.00 72.81 85 SER A CA 1
ATOM 687 C C . SER A 1 85 ? 6.225 25.579 -5.547 1.00 72.81 85 SER A C 1
ATOM 689 O O . SER A 1 85 ? 5.802 26.055 -4.496 1.00 72.81 85 SER A O 1
ATOM 691 N N . GLY A 1 86 ? 7.452 25.848 -6.000 1.00 69.88 86 GLY A N 1
ATOM 692 C CA . GLY A 1 86 ? 8.426 26.659 -5.264 1.00 69.88 86 GLY A CA 1
ATOM 693 C C . GLY A 1 86 ? 9.304 25.868 -4.291 1.00 69.88 86 GLY A C 1
ATOM 694 O O . GLY A 1 86 ? 10.186 26.465 -3.674 1.00 69.88 86 GLY A O 1
ATOM 695 N N . ASN A 1 87 ? 9.124 24.547 -4.198 1.00 73.88 87 ASN A N 1
ATOM 696 C CA . ASN A 1 87 ? 9.999 23.659 -3.446 1.00 73.88 87 ASN A CA 1
ATOM 697 C C . ASN A 1 87 ? 10.910 22.877 -4.404 1.00 73.88 87 ASN A C 1
ATOM 699 O O . ASN A 1 87 ? 10.496 21.913 -5.040 1.00 73.88 87 ASN A O 1
ATOM 703 N N . SER A 1 88 ? 12.184 23.272 -4.486 1.00 70.44 88 SER A N 1
ATOM 704 C CA . SER A 1 88 ? 13.183 22.582 -5.317 1.00 70.44 88 SER A CA 1
ATOM 705 C C . SER A 1 88 ? 13.516 21.165 -4.845 1.00 70.44 88 SER A C 1
ATOM 707 O O . SER A 1 88 ? 14.248 20.468 -5.537 1.00 70.44 88 SER A O 1
ATOM 709 N N . ASN A 1 89 ? 13.043 20.774 -3.660 1.00 70.00 89 ASN A N 1
ATOM 710 C CA . ASN A 1 89 ? 13.297 19.470 -3.056 1.00 70.00 89 ASN A CA 1
ATOM 711 C C . ASN A 1 89 ? 12.091 18.526 -3.184 1.00 70.00 89 ASN A C 1
ATOM 713 O O . ASN A 1 89 ? 12.126 17.443 -2.615 1.00 70.00 89 ASN A O 1
ATOM 717 N N . SER A 1 90 ? 11.020 18.942 -3.866 1.00 74.25 90 SER A N 1
ATOM 718 C CA . SER A 1 90 ? 9.856 18.097 -4.133 1.00 74.25 90 SER A CA 1
ATOM 719 C C . SER A 1 90 ? 10.063 17.319 -5.437 1.00 74.25 90 SER A C 1
ATOM 721 O O . SER A 1 90 ? 10.592 17.866 -6.405 1.00 74.25 90 SER A O 1
ATOM 723 N N . SER A 1 91 ? 9.639 16.053 -5.461 1.00 79.38 91 SER A N 1
ATOM 724 C CA . SER A 1 91 ? 9.594 15.225 -6.669 1.00 79.38 91 SER A CA 1
ATOM 725 C C . SER A 1 91 ? 8.142 14.847 -7.004 1.00 79.38 91 SER A C 1
ATOM 727 O O . SER A 1 91 ? 7.406 14.414 -6.113 1.00 79.38 91 SER A O 1
ATOM 729 N N . PRO A 1 92 ? 7.700 14.970 -8.270 1.00 82.69 92 PRO A N 1
ATOM 730 C CA . PRO A 1 92 ? 6.334 14.635 -8.686 1.00 82.69 92 PRO A CA 1
ATOM 731 C C . PRO A 1 92 ? 6.043 13.125 -8.770 1.00 82.69 92 PRO A C 1
ATOM 733 O O . PRO A 1 92 ? 4.888 12.742 -8.980 1.00 82.69 92 PRO A O 1
ATOM 736 N N . TYR A 1 93 ? 7.063 12.268 -8.667 1.00 86.44 93 TYR A N 1
ATOM 737 C CA . TYR A 1 93 ? 6.954 10.810 -8.777 1.00 86.44 93 TYR A CA 1
ATOM 738 C C . TYR A 1 93 ? 8.139 10.100 -8.100 1.00 86.44 93 TYR A C 1
ATOM 740 O O . TYR A 1 93 ? 9.157 10.717 -7.786 1.00 86.44 93 TYR A O 1
ATOM 748 N N . ILE A 1 94 ? 7.998 8.790 -7.893 1.00 88.44 94 ILE A N 1
ATOM 749 C CA . ILE A 1 94 ? 9.066 7.886 -7.449 1.00 88.44 94 ILE A CA 1
ATOM 750 C C . ILE A 1 94 ? 9.795 7.392 -8.700 1.00 88.44 94 ILE A C 1
ATOM 752 O O . ILE A 1 94 ? 9.164 6.779 -9.563 1.00 88.44 94 ILE A O 1
ATOM 756 N N . SER A 1 95 ? 11.093 7.667 -8.832 1.00 87.69 95 SER A N 1
ATOM 757 C CA . SER A 1 95 ? 11.825 7.309 -10.056 1.00 87.69 95 SER A CA 1
ATOM 758 C C . SER A 1 95 ? 11.919 5.793 -10.247 1.00 87.69 95 SER A C 1
ATOM 760 O O . SER A 1 95 ? 12.052 5.039 -9.283 1.00 87.69 95 SER A O 1
ATOM 762 N N . GLY A 1 96 ? 11.901 5.342 -11.497 1.00 85.44 96 GLY A N 1
ATOM 763 C CA . GLY A 1 96 ? 12.209 3.964 -11.857 1.00 85.44 96 GLY A CA 1
ATOM 764 C C . GLY A 1 96 ? 13.677 3.603 -11.611 1.00 85.44 96 GLY A C 1
ATOM 765 O O . GLY A 1 96 ? 14.564 4.461 -11.549 1.00 85.44 96 GLY A O 1
ATOM 766 N N . SER A 1 97 ? 13.945 2.303 -11.489 1.00 84.88 97 SER A N 1
ATOM 767 C CA . SER A 1 97 ? 15.303 1.769 -11.371 1.00 84.88 97 SER A CA 1
ATOM 768 C C . SER A 1 97 ? 15.823 1.295 -12.723 1.00 84.88 97 SER A C 1
ATOM 770 O O . SER A 1 97 ? 15.132 0.604 -13.461 1.00 84.88 97 SER A O 1
ATOM 772 N N . THR A 1 98 ? 17.086 1.596 -13.022 1.00 82.31 98 THR A N 1
ATOM 773 C CA . THR A 1 98 ? 17.820 0.956 -14.130 1.00 82.31 98 THR A CA 1
ATOM 774 C C . THR A 1 98 ? 18.287 -0.461 -13.804 1.00 82.31 98 THR A C 1
ATOM 776 O O . THR A 1 98 ? 18.842 -1.129 -14.670 1.00 82.31 98 THR A O 1
ATOM 779 N N . ASP A 1 99 ? 18.162 -0.866 -12.543 1.00 82.12 99 ASP A N 1
ATOM 780 C CA . ASP A 1 99 ? 18.530 -2.183 -12.049 1.00 82.12 99 ASP A CA 1
ATOM 781 C C . ASP A 1 99 ? 17.263 -3.012 -11.807 1.00 82.12 99 ASP A C 1
ATOM 783 O O . ASP A 1 99 ? 16.412 -2.639 -10.992 1.00 82.12 99 ASP A O 1
ATOM 787 N N . ASP A 1 100 ? 17.192 -4.137 -12.515 1.00 81.56 100 ASP A N 1
ATOM 788 C CA . ASP A 1 100 ? 16.099 -5.105 -12.540 1.00 81.56 100 ASP A CA 1
ATOM 789 C C . ASP A 1 100 ? 15.848 -5.805 -11.190 1.00 81.56 100 ASP A C 1
ATOM 791 O O . ASP A 1 100 ? 14.755 -6.335 -10.979 1.00 81.56 100 ASP A O 1
ATOM 795 N N . TYR A 1 101 ? 16.827 -5.810 -10.278 1.00 82.44 101 TYR A N 1
ATOM 796 C CA . TYR A 1 101 ? 16.769 -6.487 -8.978 1.00 82.44 101 TYR A CA 1
ATOM 797 C C . TYR A 1 101 ? 16.151 -5.633 -7.865 1.00 82.44 101 TYR A C 1
ATOM 799 O O . TYR A 1 101 ? 15.904 -6.145 -6.770 1.00 82.44 101 TYR A O 1
ATOM 807 N N . VAL A 1 102 ? 15.892 -4.345 -8.113 1.00 86.69 102 VAL A N 1
ATOM 808 C CA . VAL A 1 102 ? 15.209 -3.481 -7.143 1.00 86.69 102 VAL A CA 1
ATOM 809 C C . VAL A 1 102 ? 13.747 -3.896 -7.064 1.00 86.69 102 VAL A C 1
ATOM 811 O O . VAL A 1 102 ? 13.015 -3.803 -8.043 1.00 86.69 102 VAL A O 1
ATOM 814 N N . ALA A 1 103 ? 13.318 -4.373 -5.901 1.00 90.62 103 ALA A N 1
ATOM 815 C CA . ALA A 1 103 ? 11.919 -4.679 -5.650 1.00 90.62 103 ALA A CA 1
ATOM 816 C C . ALA A 1 103 ? 11.129 -3.407 -5.312 1.00 90.62 103 ALA A C 1
ATOM 818 O O . ALA A 1 103 ? 11.690 -2.366 -4.980 1.00 90.62 103 ALA A O 1
ATOM 819 N N . PHE A 1 104 ? 9.806 -3.491 -5.385 1.00 93.56 104 PHE A N 1
ATOM 820 C CA . PHE A 1 104 ? 8.925 -2.388 -5.027 1.00 93.56 104 PHE A CA 1
ATOM 821 C C . PHE A 1 104 ? 7.752 -2.899 -4.200 1.00 93.56 104 PHE A C 1
ATOM 823 O O . PHE A 1 104 ? 7.099 -3.875 -4.577 1.00 93.56 104 PHE A O 1
ATOM 830 N N . THR A 1 105 ? 7.462 -2.216 -3.097 1.00 95.25 105 THR A N 1
ATOM 831 C CA . THR A 1 105 ? 6.315 -2.514 -2.240 1.00 95.25 105 THR A CA 1
ATOM 832 C C . THR A 1 105 ? 5.491 -1.258 -2.027 1.00 95.25 105 THR A C 1
ATOM 834 O O . THR A 1 105 ? 6.023 -0.231 -1.627 1.00 95.25 105 THR A O 1
ATOM 837 N N . VAL A 1 106 ? 4.183 -1.345 -2.236 1.00 95.69 106 VAL A N 1
ATOM 838 C CA . VAL A 1 106 ? 3.235 -0.298 -1.850 1.00 95.69 106 VAL A CA 1
ATOM 839 C C . VAL A 1 106 ? 2.226 -0.883 -0.873 1.00 95.69 106 VAL A C 1
ATOM 841 O O . VAL A 1 106 ? 1.669 -1.955 -1.114 1.00 95.69 106 VAL A O 1
ATOM 844 N N . GLU A 1 107 ? 1.998 -0.199 0.239 1.00 95.62 107 GLU A N 1
ATOM 845 C CA . GLU A 1 107 ? 1.053 -0.606 1.274 1.00 95.62 107 GLU A CA 1
ATOM 846 C C . GLU A 1 107 ? 0.163 0.566 1.690 1.00 95.62 107 GLU A C 1
ATOM 848 O O . GLU A 1 107 ? 0.567 1.728 1.667 1.00 95.62 107 GLU A O 1
ATOM 853 N N . ALA A 1 108 ? -1.069 0.257 2.075 1.00 95.56 108 ALA A N 1
ATOM 854 C CA . ALA A 1 108 ? -1.995 1.227 2.629 1.00 95.56 108 ALA A CA 1
ATOM 855 C C . ALA A 1 108 ? -2.794 0.597 3.765 1.00 95.56 108 ALA A C 1
ATOM 857 O O . ALA A 1 108 ? -3.278 -0.536 3.662 1.00 95.56 108 ALA A O 1
ATOM 858 N N . ASN A 1 109 ? -2.978 1.360 4.839 1.00 95.25 109 ASN A N 1
ATOM 859 C CA . ASN A 1 109 ? -3.914 0.999 5.893 1.00 95.25 109 ASN A CA 1
ATOM 860 C C . ASN A 1 109 ? -5.226 1.753 5.686 1.00 95.25 109 ASN A C 1
ATOM 862 O O . ASN A 1 109 ? -5.252 2.976 5.535 1.00 95.25 109 ASN A O 1
ATOM 866 N N . ALA A 1 110 ? -6.330 1.016 5.714 1.00 95.69 110 ALA A N 1
ATOM 867 C CA . ALA A 1 110 ? -7.663 1.565 5.543 1.00 95.69 110 ALA A CA 1
ATOM 868 C C . ALA A 1 110 ? -8.640 0.947 6.544 1.00 95.69 110 ALA A C 1
ATOM 870 O O . ALA A 1 110 ? -8.563 -0.233 6.889 1.00 95.69 110 ALA A O 1
ATOM 871 N N . VAL A 1 111 ? -9.586 1.757 7.007 1.00 95.50 111 VAL A N 1
ATOM 872 C CA . VAL A 1 111 ? -10.756 1.289 7.751 1.00 95.50 111 VAL A CA 1
ATOM 873 C C . VAL A 1 111 ? -11.934 1.273 6.798 1.00 95.50 111 VAL A C 1
ATOM 875 O O . VAL A 1 111 ? -12.210 2.272 6.138 1.00 95.50 111 VAL A O 1
ATOM 878 N N . PHE A 1 112 ? -12.647 0.155 6.752 1.00 95.12 112 PHE A N 1
ATOM 879 C CA . PHE A 1 112 ? -13.865 -0.005 5.969 1.00 95.12 112 PHE A CA 1
ATOM 880 C C . PHE A 1 112 ? -15.072 0.190 6.896 1.00 95.12 112 PHE A C 1
ATOM 882 O O . PHE A 1 112 ? -15.396 -0.689 7.699 1.00 95.12 112 PHE A O 1
ATOM 889 N N . PRO A 1 113 ? -15.715 1.369 6.872 1.00 93.31 113 PRO A N 1
ATOM 890 C CA . PRO A 1 113 ? -16.716 1.723 7.863 1.00 93.31 113 PRO A CA 1
ATOM 891 C C . PRO A 1 113 ? -18.064 1.073 7.581 1.00 93.31 113 PRO A C 1
ATOM 893 O O . PRO A 1 113 ? -18.441 0.826 6.433 1.00 93.31 113 PRO A O 1
ATOM 896 N N . LYS A 1 114 ? -18.824 0.865 8.656 1.00 91.56 114 LYS A N 1
ATOM 897 C CA . LYS A 1 114 ? -20.220 0.445 8.558 1.00 91.56 114 LYS A CA 1
ATOM 898 C C . LYS A 1 114 ? -21.059 1.561 7.950 1.00 91.56 114 LYS A C 1
ATOM 900 O O . LYS A 1 114 ? -20.964 2.711 8.379 1.00 91.56 114 LYS A O 1
ATOM 905 N N . THR A 1 115 ? -21.931 1.217 7.005 1.00 89.25 115 THR A N 1
ATOM 906 C CA . THR A 1 115 ? -22.919 2.160 6.474 1.00 89.25 115 THR A CA 1
ATOM 907 C C . THR A 1 115 ? -23.815 2.677 7.610 1.00 89.25 115 THR A C 1
ATOM 909 O O . THR A 1 115 ? -24.436 1.867 8.309 1.00 89.25 115 THR A O 1
ATOM 912 N N . PRO A 1 116 ? -23.902 4.004 7.827 1.00 89.19 116 PRO A N 1
ATOM 913 C CA . PRO A 1 116 ? -24.770 4.568 8.849 1.00 89.19 116 PRO A CA 1
ATOM 914 C C . PRO A 1 116 ? -26.243 4.231 8.570 1.00 89.19 116 PRO A C 1
ATOM 916 O O . PRO A 1 116 ? -26.676 4.348 7.425 1.00 89.19 116 PRO A O 1
ATOM 919 N N . PRO A 1 117 ? -27.059 3.904 9.590 1.00 85.94 117 PRO A N 1
ATOM 920 C CA . PRO A 1 117 ? -28.479 3.582 9.393 1.00 85.94 117 PRO A CA 1
ATOM 921 C C . PRO A 1 117 ? -29.302 4.712 8.760 1.00 85.94 117 PRO A C 1
ATOM 923 O O . PRO A 1 117 ? -30.366 4.471 8.201 1.0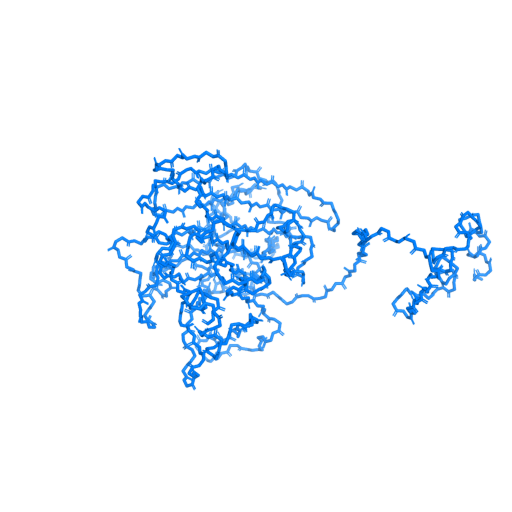0 85.94 117 PRO A O 1
ATOM 926 N N . THR A 1 118 ? -28.832 5.954 8.890 1.00 84.50 118 THR A N 1
ATOM 927 C CA . THR A 1 118 ? -29.486 7.163 8.377 1.00 84.50 118 THR A CA 1
ATOM 928 C C . THR A 1 118 ? -29.006 7.562 6.984 1.00 84.50 118 THR A C 1
ATOM 930 O O . THR A 1 118 ? -29.535 8.520 6.426 1.00 84.50 118 THR A O 1
ATOM 933 N N . TYR A 1 119 ? -27.992 6.885 6.437 1.00 84.62 119 TYR A N 1
ATOM 934 C CA . TYR A 1 119 ? -27.444 7.217 5.129 1.00 84.62 119 TYR A CA 1
ATOM 935 C C . TYR A 1 119 ? -28.425 6.819 4.021 1.00 84.62 119 TYR A C 1
ATOM 937 O O . TYR A 1 119 ? -28.910 5.689 3.981 1.00 84.62 119 TYR A O 1
ATOM 945 N N . GLN A 1 120 ? -28.716 7.757 3.120 1.00 84.06 120 GLN A N 1
ATOM 946 C CA . GLN A 1 120 ? -29.480 7.491 1.906 1.00 84.06 120 GLN A CA 1
ATOM 947 C C . GLN A 1 120 ? -28.502 7.301 0.751 1.00 84.06 120 GLN A C 1
ATOM 949 O O . GLN A 1 120 ? -27.772 8.225 0.400 1.00 84.06 120 GLN A O 1
ATOM 954 N N . ASP A 1 121 ? -28.498 6.106 0.162 1.00 82.31 121 ASP A N 1
ATOM 955 C CA . ASP A 1 121 ? -27.563 5.744 -0.902 1.00 82.31 121 ASP A CA 1
ATOM 956 C C . ASP A 1 121 ? -27.964 6.349 -2.252 1.00 82.31 121 ASP A C 1
ATOM 958 O O . ASP A 1 121 ? -28.540 5.689 -3.114 1.00 82.31 121 ASP A O 1
ATOM 962 N N . SER A 1 122 ? -27.692 7.640 -2.423 1.00 80.75 122 SER A N 1
ATOM 963 C CA . SER A 1 122 ? -27.989 8.384 -3.651 1.00 80.75 122 SER A CA 1
ATOM 964 C C . SER A 1 122 ? -27.021 8.077 -4.798 1.00 80.75 122 SER A C 1
ATOM 966 O O . SER A 1 122 ? -27.358 8.314 -5.958 1.00 80.75 122 SER A O 1
ATOM 968 N N . ILE A 1 123 ? -25.835 7.546 -4.487 1.00 81.38 123 ILE A N 1
ATOM 969 C CA . ILE A 1 123 ? -24.746 7.307 -5.446 1.00 81.38 123 ILE A CA 1
ATOM 970 C C . ILE A 1 123 ? -24.483 5.822 -5.719 1.00 81.38 123 ILE A C 1
ATOM 972 O O . ILE A 1 123 ? -23.529 5.500 -6.426 1.00 81.38 123 ILE A O 1
ATOM 976 N N . ASN A 1 124 ? -25.330 4.926 -5.201 1.00 82.81 124 ASN A N 1
ATOM 977 C CA . ASN A 1 124 ? -25.237 3.479 -5.395 1.00 82.81 124 ASN A CA 1
ATOM 978 C C . ASN A 1 124 ? -23.872 2.910 -4.963 1.00 82.81 124 ASN A C 1
ATOM 980 O O . ASN A 1 124 ? -23.206 2.218 -5.732 1.00 82.81 124 ASN A O 1
ATOM 984 N N . LEU A 1 125 ? -23.441 3.206 -3.735 1.00 79.62 125 LEU A N 1
ATOM 985 C CA . LEU A 1 125 ? -22.156 2.744 -3.192 1.00 79.62 125 LEU A CA 1
ATOM 986 C C . LEU A 1 125 ? -22.296 1.775 -2.008 1.00 79.62 125 LEU A C 1
ATOM 988 O O . LEU A 1 125 ? -21.306 1.230 -1.519 1.00 79.62 125 LEU A O 1
ATOM 992 N N . THR A 1 126 ? -23.516 1.537 -1.526 1.00 75.00 126 THR A N 1
ATOM 993 C CA . THR A 1 126 ? -23.764 0.701 -0.338 1.00 75.00 126 THR A CA 1
ATOM 994 C C . THR A 1 126 ? -24.856 -0.349 -0.516 1.00 75.00 126 THR A C 1
ATOM 996 O O . THR A 1 126 ? -24.784 -1.379 0.157 1.00 75.00 126 THR A O 1
ATOM 999 N N . SER A 1 127 ? -25.820 -0.087 -1.403 1.00 71.69 127 SER A N 1
ATOM 1000 C CA . SER A 1 127 ? -27.054 -0.836 -1.641 1.00 71.69 127 SER A CA 1
ATOM 1001 C C . SER A 1 127 ? -27.140 -1.612 -2.970 1.00 71.69 127 SER A C 1
ATOM 1003 O O . SER A 1 127 ? -28.080 -2.403 -3.097 1.00 71.69 127 SER A O 1
ATOM 1005 N N . PRO A 1 128 ? -26.268 -1.429 -3.982 1.00 76.25 128 PRO A N 1
ATOM 1006 C CA . PRO A 1 128 ? -26.221 -2.357 -5.112 1.00 76.25 128 PRO A CA 1
ATOM 1007 C C . PRO A 1 128 ? -25.749 -3.747 -4.693 1.00 76.25 128 PRO A C 1
ATOM 1009 O O . PRO A 1 128 ? -24.978 -3.875 -3.745 1.00 76.25 128 PRO A O 1
ATOM 1012 N N . ALA A 1 129 ? -26.148 -4.764 -5.465 1.00 77.19 129 ALA A N 1
ATOM 1013 C CA . ALA A 1 129 ? -25.730 -6.149 -5.238 1.00 77.19 129 ALA A CA 1
ATOM 1014 C C . ALA A 1 129 ? -24.201 -6.295 -5.244 1.00 77.19 129 ALA A C 1
ATOM 1016 O O . ALA A 1 129 ? -23.646 -6.986 -4.402 1.00 77.19 129 ALA A O 1
ATOM 1017 N N . ILE A 1 130 ? -23.516 -5.607 -6.167 1.00 82.81 130 ILE A N 1
ATOM 1018 C CA . ILE A 1 130 ? -22.053 -5.590 -6.242 1.00 82.81 130 ILE A CA 1
ATOM 1019 C C . ILE A 1 130 ? -21.574 -4.148 -6.392 1.00 82.81 130 ILE A C 1
ATOM 1021 O O . ILE A 1 130 ? -22.017 -3.435 -7.294 1.00 82.81 130 ILE A O 1
ATOM 1025 N N . VAL A 1 131 ? -20.647 -3.736 -5.529 1.00 90.19 131 VAL A N 1
ATOM 1026 C CA . VAL A 1 131 ? -20.005 -2.418 -5.560 1.00 90.19 131 VAL A CA 1
ATOM 1027 C C . VAL A 1 131 ? -18.495 -2.593 -5.568 1.00 90.19 131 VAL A C 1
ATOM 1029 O O . VAL A 1 131 ? -17.934 -3.194 -4.657 1.00 90.19 131 VAL A O 1
ATOM 1032 N N . THR A 1 132 ? -17.829 -2.017 -6.565 1.00 92.94 132 THR A N 1
ATOM 1033 C CA . THR A 1 132 ? -16.365 -1.962 -6.630 1.00 92.94 132 THR A CA 1
ATOM 1034 C C . THR A 1 132 ? -15.890 -0.590 -6.178 1.00 92.94 132 THR A C 1
ATOM 1036 O O . THR A 1 132 ? -16.154 0.409 -6.848 1.00 92.94 132 THR A O 1
ATOM 1039 N N . ALA A 1 133 ? -15.176 -0.549 -5.057 1.00 93.88 133 ALA A N 1
ATOM 1040 C CA . ALA A 1 133 ? -14.533 0.645 -4.538 1.00 93.88 133 ALA A CA 1
ATOM 1041 C C . ALA A 1 133 ? -13.017 0.600 -4.780 1.00 93.88 133 ALA A C 1
ATOM 1043 O O . ALA A 1 133 ? -12.384 -0.435 -4.579 1.00 93.88 133 ALA A O 1
ATOM 1044 N N . SER A 1 134 ? -12.428 1.720 -5.191 1.00 95.94 134 SER A N 1
ATOM 1045 C CA . SER A 1 134 ? -10.973 1.880 -5.272 1.00 95.94 134 SER A CA 1
ATOM 1046 C C . SER A 1 134 ? -10.388 2.147 -3.885 1.00 95.94 134 SER A C 1
ATOM 1048 O O . SER A 1 134 ? -11.001 2.841 -3.070 1.00 95.94 134 SER A O 1
ATOM 1050 N N . VAL A 1 135 ? -9.211 1.577 -3.620 1.00 95.25 135 VAL A N 1
ATOM 1051 C CA . VAL A 1 135 ? -8.469 1.774 -2.371 1.00 95.25 135 VAL A CA 1
ATOM 1052 C C . VAL A 1 135 ? -7.214 2.593 -2.667 1.00 95.25 135 VAL A C 1
ATOM 1054 O O . VAL A 1 135 ? -7.115 3.749 -2.270 1.00 95.25 135 VAL A O 1
ATOM 1057 N N . PHE A 1 136 ? -6.265 2.026 -3.402 1.00 96.62 136 PHE A N 1
ATOM 1058 C CA . PHE A 1 136 ? -5.035 2.701 -3.810 1.00 96.62 136 PHE A CA 1
ATOM 1059 C C . PHE A 1 136 ? -4.430 2.001 -5.017 1.00 96.62 136 PHE A C 1
ATOM 1061 O O . PHE A 1 136 ? -4.875 0.922 -5.417 1.00 96.62 136 PHE A O 1
ATOM 1068 N N . GLY A 1 137 ? -3.415 2.618 -5.598 1.00 94.38 137 GLY A N 1
ATOM 1069 C CA . GLY A 1 137 ? -2.702 2.038 -6.709 1.00 94.38 137 GLY A CA 1
ATOM 1070 C C . GLY A 1 137 ? -1.474 2.826 -7.116 1.00 94.38 137 GLY A C 1
ATOM 1071 O O . GLY A 1 137 ? -1.074 3.800 -6.478 1.00 94.38 137 GLY A O 1
ATOM 1072 N N . VAL A 1 138 ? -0.877 2.367 -8.203 1.00 94.19 138 VAL A N 1
ATOM 1073 C CA . VAL A 1 138 ? 0.292 2.950 -8.842 1.00 94.19 138 VAL A CA 1
ATOM 1074 C C . VAL A 1 138 ? -0.003 3.066 -10.326 1.00 94.19 138 VAL A C 1
ATOM 1076 O O . VAL A 1 138 ? -0.639 2.188 -10.904 1.00 94.19 138 VAL A O 1
ATOM 1079 N N . ARG A 1 139 ? 0.423 4.175 -10.922 1.00 92.81 139 ARG A N 1
ATOM 1080 C CA . ARG A 1 139 ? 0.385 4.421 -12.364 1.00 92.81 139 ARG A CA 1
ATOM 1081 C C . ARG A 1 139 ? 1.757 4.852 -12.843 1.00 92.81 139 ARG A C 1
ATOM 1083 O O . ARG A 1 139 ? 2.512 5.446 -12.071 1.00 92.81 139 ARG A O 1
ATOM 1090 N N . GLU A 1 140 ? 2.052 4.612 -14.113 1.00 90.75 140 GLU A N 1
ATOM 1091 C CA . GLU A 1 140 ? 3.247 5.165 -14.737 1.00 90.75 140 GLU A CA 1
ATOM 1092 C C . GLU A 1 140 ? 3.170 6.696 -14.782 1.00 90.75 140 GLU A C 1
ATOM 1094 O O . GLU A 1 140 ? 2.199 7.292 -15.266 1.00 90.75 140 GLU A O 1
ATOM 1099 N N . ALA A 1 141 ? 4.200 7.338 -14.238 1.00 86.25 141 ALA A N 1
ATOM 1100 C CA . ALA A 1 141 ? 4.385 8.772 -14.311 1.00 86.25 141 ALA A CA 1
ATOM 1101 C C . ALA A 1 141 ? 5.152 9.130 -15.585 1.00 86.25 141 ALA A C 1
ATOM 1103 O O . ALA A 1 141 ? 6.101 8.462 -15.979 1.00 86.25 141 ALA A O 1
ATOM 1104 N N . ASN A 1 142 ? 4.770 10.237 -16.213 1.00 79.00 142 ASN A N 1
ATOM 1105 C CA . ASN A 1 142 ? 5.645 10.895 -17.173 1.00 79.00 142 ASN A CA 1
ATOM 1106 C C . ASN A 1 142 ? 6.689 11.725 -16.398 1.00 79.00 142 ASN A C 1
ATOM 1108 O O . ASN A 1 142 ? 6.376 12.201 -15.308 1.00 79.00 142 ASN A O 1
ATOM 1112 N N . PHE A 1 143 ? 7.863 11.984 -16.987 1.00 65.69 143 PHE A N 1
ATOM 1113 C CA . PHE A 1 143 ? 8.953 12.844 -16.477 1.00 65.69 143 PHE A CA 1
ATOM 1114 C C . PHE A 1 143 ? 8.555 14.334 -16.298 1.00 65.69 143 PHE A C 1
ATOM 1116 O O . PHE A 1 143 ? 9.381 15.242 -16.384 1.00 65.69 143 PHE A O 1
ATOM 1123 N N . THR A 1 144 ? 7.268 14.622 -16.124 1.00 65.31 144 THR A N 1
ATOM 1124 C CA . THR A 1 144 ? 6.674 15.949 -15.975 1.00 65.31 144 THR A CA 1
ATOM 1125 C C . THR A 1 144 ? 5.643 15.916 -14.848 1.00 65.31 144 THR A C 1
ATOM 1127 O O . THR A 1 144 ? 5.117 14.860 -14.495 1.00 65.31 144 THR A O 1
ATOM 1130 N N . ASP A 1 145 ? 5.246 17.087 -14.359 1.00 67.62 145 ASP A N 1
ATOM 1131 C CA . ASP A 1 145 ? 4.186 17.231 -13.349 1.00 67.62 145 ASP A CA 1
ATOM 1132 C C . ASP A 1 145 ? 2.779 16.896 -13.892 1.00 67.62 145 ASP A C 1
ATOM 1134 O O . ASP A 1 145 ? 1.764 17.186 -13.268 1.00 67.62 145 ASP A O 1
ATOM 1138 N N . GLN A 1 146 ? 2.674 16.312 -15.088 1.00 77.38 146 GLN A N 1
ATOM 1139 C CA . GLN A 1 146 ? 1.394 15.968 -15.694 1.00 77.38 146 GLN A CA 1
ATOM 1140 C C . GLN A 1 146 ? 0.823 14.691 -15.088 1.00 77.38 146 GLN A C 1
ATOM 1142 O O . GLN A 1 146 ? 1.532 13.704 -14.899 1.00 77.38 146 GLN A O 1
ATOM 1147 N N . THR A 1 147 ? -0.488 14.683 -14.866 1.00 82.19 147 THR A N 1
ATOM 1148 C CA . THR A 1 147 ? -1.244 13.538 -14.337 1.00 82.19 147 THR A CA 1
ATOM 1149 C C . THR A 1 147 ? -1.645 12.523 -15.415 1.00 82.19 147 THR A C 1
ATOM 1151 O O . THR A 1 147 ? -2.120 11.435 -15.098 1.00 82.19 147 THR A O 1
ATOM 1154 N N . THR A 1 148 ? -1.412 12.849 -16.690 1.00 82.81 148 THR A N 1
ATOM 1155 C CA . THR A 1 148 ? -1.655 11.964 -17.835 1.00 82.81 148 THR A CA 1
ATOM 1156 C C . THR A 1 148 ? -0.830 10.686 -17.730 1.00 82.81 148 THR A C 1
ATOM 1158 O O . THR A 1 148 ? 0.392 10.746 -17.603 1.00 82.81 148 THR A O 1
ATOM 1161 N N . VAL A 1 149 ? -1.505 9.542 -17.832 1.00 81.00 149 VAL A N 1
ATOM 1162 C CA . VAL A 1 149 ? -0.871 8.220 -17.825 1.00 81.00 149 VAL A CA 1
ATOM 1163 C C . VAL A 1 149 ? -0.429 7.872 -19.247 1.00 81.00 149 VAL A C 1
ATOM 1165 O O . VAL A 1 149 ? -1.160 8.113 -20.213 1.00 81.00 149 VAL A O 1
ATOM 1168 N N . ILE A 1 150 ? 0.783 7.337 -19.383 1.00 77.38 150 ILE A N 1
ATOM 1169 C CA . ILE A 1 150 ? 1.336 6.901 -20.670 1.00 77.38 150 ILE A CA 1
ATOM 1170 C C . ILE A 1 150 ? 0.671 5.579 -21.076 1.00 77.38 150 ILE A C 1
ATOM 1172 O O . ILE A 1 150 ? 0.339 4.752 -20.235 1.00 77.38 150 ILE A O 1
ATOM 1176 N N . ALA A 1 151 ? 0.430 5.392 -22.377 1.00 79.25 151 ALA A N 1
ATOM 1177 C CA . ALA A 1 151 ? -0.047 4.127 -22.924 1.00 79.25 151 ALA A CA 1
ATOM 1178 C C . ALA A 1 151 ? 1.061 3.481 -23.780 1.00 79.25 151 ALA A C 1
ATOM 1180 O O . ALA A 1 151 ? 1.516 4.122 -24.734 1.00 79.25 151 ALA A O 1
ATOM 1181 N N . PRO A 1 152 ? 1.453 2.220 -23.521 1.00 80.25 152 PRO A N 1
ATOM 1182 C CA . PRO A 1 152 ? 0.988 1.357 -22.427 1.00 80.25 152 PRO A CA 1
ATOM 1183 C C . PRO A 1 152 ? 1.482 1.839 -21.052 1.00 80.25 152 PRO A C 1
ATOM 1185 O O . PRO A 1 152 ? 2.562 2.402 -20.972 1.00 80.25 152 PRO A O 1
ATOM 1188 N N . ASP A 1 153 ? 0.680 1.605 -20.008 1.00 87.38 153 ASP A N 1
ATOM 1189 C CA . ASP A 1 153 ? 1.019 1.907 -18.607 1.00 87.38 153 ASP A CA 1
ATOM 1190 C C . ASP A 1 153 ? 1.775 0.709 -18.028 1.00 87.38 153 ASP A C 1
ATOM 1192 O O . ASP A 1 153 ? 1.161 -0.327 -17.758 1.00 87.38 153 ASP A O 1
ATOM 1196 N N . ALA A 1 154 ? 3.095 0.812 -17.900 1.00 88.44 154 ALA A N 1
ATOM 1197 C CA . ALA A 1 154 ? 3.954 -0.276 -17.438 1.00 88.44 154 ALA A CA 1
ATOM 1198 C C . ALA A 1 154 ? 3.955 -0.447 -15.909 1.00 88.44 154 ALA A C 1
ATOM 1200 O O . ALA A 1 154 ? 4.348 -1.505 -15.418 1.00 88.44 154 ALA A O 1
ATOM 1201 N N . ALA A 1 155 ? 3.506 0.562 -15.152 1.00 89.56 155 ALA A N 1
ATOM 1202 C CA . ALA A 1 155 ? 3.521 0.560 -13.687 1.00 89.56 155 ALA A CA 1
ATOM 1203 C C . ALA A 1 155 ? 2.132 0.381 -13.042 1.00 89.56 155 ALA A C 1
ATOM 1205 O O . ALA A 1 155 ? 1.998 0.556 -11.829 1.00 89.56 155 ALA A O 1
ATOM 1206 N N . ASP A 1 156 ? 1.102 0.035 -13.825 1.00 93.06 156 ASP A N 1
ATOM 1207 C CA . ASP A 1 156 ? -0.273 -0.077 -13.331 1.00 93.06 156 ASP A CA 1
ATOM 1208 C C . ASP A 1 156 ? -0.427 -1.188 -12.291 1.00 93.06 156 ASP A C 1
ATOM 1210 O O . ASP A 1 156 ? -0.324 -2.382 -12.595 1.00 93.06 156 ASP A O 1
ATOM 1214 N N . ILE A 1 157 ? -0.780 -0.791 -11.076 1.00 94.81 157 ILE A N 1
ATOM 1215 C CA . ILE A 1 157 ? -1.321 -1.672 -10.048 1.00 94.81 157 ILE A CA 1
ATOM 1216 C C . ILE A 1 157 ? -2.513 -0.951 -9.439 1.00 94.81 157 ILE A C 1
ATOM 1218 O O . ILE A 1 157 ? -2.360 0.100 -8.833 1.00 94.81 157 ILE A O 1
ATOM 1222 N N . SER A 1 158 ? -3.700 -1.532 -9.549 1.00 95.25 158 SER A N 1
ATOM 1223 C CA . SER A 1 158 ? -4.938 -0.969 -9.017 1.00 95.25 158 SER A CA 1
ATOM 1224 C C . SER A 1 158 ? -5.550 -1.932 -8.003 1.00 95.25 158 SER A C 1
ATOM 1226 O O . SER A 1 158 ? -5.932 -3.052 -8.355 1.00 95.25 158 SER A O 1
ATOM 1228 N N . ILE A 1 159 ? -5.663 -1.501 -6.745 1.00 96.69 159 ILE A N 1
ATOM 1229 C CA . ILE A 1 159 ? -6.234 -2.295 -5.651 1.00 96.69 159 ILE A CA 1
ATOM 1230 C C . ILE A 1 159 ? -7.644 -1.806 -5.343 1.00 96.69 159 ILE A C 1
ATOM 1232 O O . ILE A 1 159 ? -7.896 -0.620 -5.114 1.00 96.69 159 ILE A O 1
ATOM 1236 N N . ARG A 1 160 ? -8.579 -2.753 -5.336 1.00 96.25 160 ARG A N 1
ATOM 1237 C CA . ARG A 1 160 ? -10.014 -2.504 -5.219 1.00 96.25 160 ARG A CA 1
ATOM 1238 C C . ARG A 1 160 ? -10.638 -3.409 -4.162 1.00 96.25 160 ARG A C 1
ATOM 1240 O O . ARG A 1 160 ? -10.237 -4.559 -3.991 1.00 96.25 160 ARG A O 1
ATOM 1247 N N . ALA A 1 161 ? -11.656 -2.900 -3.482 1.00 96.06 161 ALA A N 1
ATOM 1248 C CA . ALA A 1 161 ? -12.538 -3.660 -2.611 1.00 96.06 161 ALA A CA 1
ATOM 1249 C C . ALA A 1 161 ? -13.872 -3.878 -3.336 1.00 96.06 161 ALA A C 1
ATOM 1251 O O . ALA A 1 161 ? -14.563 -2.923 -3.687 1.00 96.06 161 ALA A O 1
ATOM 1252 N N . VAL A 1 162 ? -14.234 -5.135 -3.582 1.00 95.06 162 VAL A N 1
ATOM 1253 C CA . VAL A 1 162 ? -15.497 -5.513 -4.223 1.00 95.06 162 VAL A CA 1
ATOM 1254 C C . VAL A 1 162 ? -16.441 -6.021 -3.143 1.00 95.06 162 VAL A C 1
ATOM 1256 O O . VAL A 1 162 ? -16.269 -7.130 -2.636 1.00 95.06 162 VAL A O 1
ATOM 1259 N N . LYS A 1 163 ? -17.425 -5.200 -2.783 1.00 91.69 163 LYS A N 1
ATOM 1260 C CA . LYS A 1 163 ? -18.508 -5.547 -1.864 1.00 91.69 163 LYS A CA 1
ATOM 1261 C C . LYS A 1 163 ? -19.601 -6.295 -2.624 1.00 91.69 163 LYS A C 1
ATOM 1263 O O . LYS A 1 163 ? -20.000 -5.861 -3.699 1.00 91.69 163 LYS A O 1
ATOM 1268 N N . ASP A 1 164 ? -20.075 -7.387 -2.045 1.00 89.44 164 ASP A N 1
ATOM 1269 C CA . ASP A 1 164 ? -21.142 -8.256 -2.540 1.00 89.44 164 ASP A CA 1
ATOM 1270 C C . ASP A 1 164 ? -22.057 -8.577 -1.345 1.00 89.44 164 ASP A C 1
ATOM 1272 O O . ASP A 1 164 ? -21.729 -9.418 -0.496 1.00 89.44 164 ASP A O 1
ATOM 1276 N N . ASP A 1 165 ? -23.132 -7.799 -1.209 1.00 83.56 165 ASP A N 1
ATOM 1277 C CA . ASP A 1 165 ? -24.030 -7.753 -0.046 1.00 83.56 165 ASP A CA 1
ATOM 1278 C C . ASP A 1 165 ? -23.298 -7.633 1.315 1.00 83.56 165 ASP A C 1
ATOM 1280 O O . ASP A 1 165 ? -22.820 -6.556 1.688 1.00 83.56 165 ASP A O 1
ATOM 1284 N N . ASN A 1 166 ? -23.218 -8.736 2.073 1.00 84.56 166 ASN A N 1
ATOM 1285 C CA . ASN A 1 166 ? -22.596 -8.817 3.405 1.00 84.56 166 ASN A CA 1
ATOM 1286 C C . ASN A 1 166 ? -21.126 -9.251 3.369 1.00 84.56 166 ASN A C 1
ATOM 1288 O O . ASN A 1 166 ? -20.473 -9.329 4.410 1.00 84.56 166 ASN A O 1
ATOM 1292 N N . THR A 1 167 ? -20.613 -9.573 2.186 1.00 91.31 167 THR A N 1
ATOM 1293 C CA . THR A 1 167 ? -19.229 -9.993 2.002 1.00 91.31 167 THR A CA 1
ATOM 1294 C C . THR A 1 167 ? -18.461 -8.967 1.191 1.00 91.31 167 THR A C 1
ATOM 1296 O O . THR A 1 167 ? -19.039 -8.200 0.424 1.00 91.31 167 THR A O 1
ATOM 1299 N N . ALA A 1 168 ? -17.143 -8.946 1.334 1.00 93.62 168 ALA A N 1
ATOM 1300 C CA . ALA A 1 168 ? -16.283 -8.227 0.411 1.00 93.62 168 ALA A CA 1
ATOM 1301 C C . ALA A 1 168 ? -15.042 -9.051 0.085 1.00 93.62 168 ALA A C 1
ATOM 1303 O O . ALA A 1 168 ? -14.557 -9.824 0.910 1.00 93.62 168 ALA A O 1
ATOM 1304 N N . LYS A 1 169 ? -14.528 -8.880 -1.127 1.00 95.56 169 LYS A N 1
ATOM 1305 C CA . LYS A 1 169 ? -13.232 -9.412 -1.551 1.00 95.56 169 LYS A CA 1
ATOM 1306 C C . LYS A 1 169 ? -12.314 -8.270 -1.957 1.00 95.56 169 LYS A C 1
ATOM 1308 O O . LYS A 1 169 ? -12.779 -7.211 -2.379 1.00 95.56 169 LYS A O 1
ATOM 1313 N N . PHE A 1 170 ? -11.018 -8.510 -1.879 1.00 97.31 170 PHE A N 1
ATOM 1314 C CA . PHE A 1 170 ? -10.002 -7.596 -2.366 1.00 97.31 170 PHE A CA 1
ATOM 1315 C C . PHE A 1 170 ? -9.476 -8.083 -3.710 1.00 97.31 170 PHE A C 1
ATOM 1317 O O . PHE A 1 170 ? -9.257 -9.277 -3.911 1.00 97.31 170 PHE A O 1
ATOM 1324 N N . GLN A 1 171 ? -9.298 -7.153 -4.637 1.00 96.81 171 GLN A N 1
ATOM 1325 C CA . GLN A 1 171 ? -8.857 -7.421 -5.995 1.00 96.81 171 GLN A CA 1
ATOM 1326 C C . GLN A 1 171 ? -7.650 -6.544 -6.316 1.00 96.81 171 GLN A C 1
ATOM 1328 O O . GLN A 1 171 ? -7.700 -5.333 -6.111 1.00 96.81 171 GLN A O 1
ATOM 1333 N N . LEU A 1 172 ? -6.601 -7.150 -6.865 1.00 96.25 172 LEU A N 1
ATOM 1334 C CA . LEU A 1 172 ? -5.508 -6.451 -7.529 1.00 96.25 172 LEU A CA 1
ATOM 1335 C C . LEU A 1 172 ? -5.658 -6.661 -9.033 1.00 96.25 172 LEU A C 1
ATOM 1337 O O . LEU A 1 172 ? -5.725 -7.797 -9.501 1.00 96.25 172 LEU A O 1
ATOM 1341 N N . SER A 1 173 ? -5.704 -5.563 -9.780 1.00 94.94 173 SER A N 1
ATOM 1342 C CA . SER A 1 173 ? -5.717 -5.544 -11.242 1.00 94.94 173 SER A CA 1
ATOM 1343 C C . SER A 1 173 ? -4.490 -4.801 -11.751 1.00 94.94 173 SER A C 1
ATOM 1345 O O . SER A 1 173 ? -4.128 -3.768 -11.198 1.00 94.94 173 SER A O 1
ATOM 1347 N N . SER A 1 174 ? -3.886 -5.289 -12.827 1.00 92.56 174 SER A N 1
ATOM 1348 C CA . SER A 1 174 ? -2.769 -4.630 -13.506 1.00 92.56 174 SER A CA 1
ATOM 1349 C C . SER A 1 174 ? -2.949 -4.685 -15.022 1.00 92.56 174 SER A C 1
ATOM 1351 O O . SER A 1 174 ? -3.453 -5.678 -15.558 1.00 92.56 174 SER A O 1
ATOM 1353 N N . SER A 1 175 ? -2.499 -3.642 -15.721 1.00 86.62 175 SER A N 1
ATOM 1354 C CA . SER A 1 175 ? -2.389 -3.588 -17.186 1.00 86.62 175 SER A CA 1
ATOM 1355 C C . SER A 1 175 ? -1.514 -4.713 -17.762 1.00 86.62 175 SER A C 1
ATOM 1357 O O . SER A 1 175 ? -1.720 -5.117 -18.906 1.00 86.62 175 SER A O 1
ATOM 1359 N N . MET A 1 176 ? -0.608 -5.277 -16.951 1.00 86.12 176 MET A N 1
ATOM 1360 C CA . MET A 1 176 ? 0.283 -6.396 -17.289 1.00 86.12 176 MET A CA 1
ATOM 1361 C C . MET A 1 176 ? -0.443 -7.754 -17.394 1.00 86.12 176 MET A C 1
ATOM 1363 O O . MET A 1 176 ? 0.187 -8.807 -17.454 1.00 86.12 176 MET A O 1
ATOM 1367 N N . GLY A 1 177 ? -1.780 -7.768 -17.379 1.00 84.31 177 GLY A N 1
ATOM 1368 C CA . GLY A 1 177 ? -2.584 -8.988 -17.497 1.00 84.31 177 GLY A CA 1
ATOM 1369 C C . GLY A 1 177 ? -2.732 -9.777 -16.193 1.00 84.31 177 GLY A C 1
ATOM 1370 O O . GLY A 1 177 ? -3.156 -10.932 -16.225 1.00 84.31 177 GLY A O 1
ATOM 1371 N N . VAL A 1 178 ? -2.414 -9.167 -15.048 1.00 91.06 178 VAL A N 1
ATOM 1372 C CA . VAL A 1 178 ? -2.585 -9.784 -13.727 1.00 91.06 178 VAL A CA 1
ATOM 1373 C C . VAL A 1 178 ? -3.920 -9.370 -13.118 1.00 91.06 178 VAL A C 1
ATOM 1375 O O . VAL A 1 178 ? -4.214 -8.184 -12.971 1.00 91.06 178 VAL A O 1
ATOM 1378 N N . LEU A 1 179 ? -4.699 -10.372 -12.708 1.00 95.19 179 LEU A N 1
ATOM 1379 C CA . LEU A 1 179 ? -5.898 -10.209 -11.895 1.00 95.19 179 LEU A CA 1
ATOM 1380 C C . LEU A 1 179 ? -5.842 -11.196 -10.725 1.00 95.19 179 LEU A C 1
ATOM 1382 O O . LEU A 1 179 ? -5.962 -12.404 -10.924 1.00 95.19 179 LEU A O 1
ATOM 1386 N N . LEU A 1 180 ? -5.653 -10.683 -9.512 1.00 95.50 180 LEU A N 1
ATOM 1387 C CA . LEU A 1 180 ? -5.653 -11.467 -8.277 1.00 95.50 180 LEU A CA 1
ATOM 1388 C C . LEU A 1 180 ? -6.886 -11.105 -7.458 1.00 95.50 180 LEU A C 1
ATOM 1390 O O . LEU A 1 180 ? -7.143 -9.929 -7.217 1.00 95.50 180 LEU A O 1
ATOM 1394 N N . GLU A 1 181 ? -7.636 -12.107 -7.010 1.00 96.44 181 GLU A N 1
ATOM 1395 C CA . GLU A 1 181 ? -8.836 -11.914 -6.195 1.00 96.44 181 GLU A CA 1
ATOM 1396 C C . GLU A 1 181 ? -8.756 -12.747 -4.923 1.00 96.44 181 GLU A C 1
ATOM 1398 O O . GLU A 1 181 ? -8.487 -13.949 -4.976 1.00 96.44 181 GLU A O 1
ATOM 1403 N N . SER A 1 182 ? -8.998 -12.115 -3.776 1.00 96.25 182 SER A N 1
ATOM 1404 C CA . SER A 1 182 ? -9.082 -12.822 -2.504 1.00 96.25 182 SER A CA 1
ATOM 1405 C C . SER A 1 182 ? -10.373 -13.626 -2.408 1.00 96.25 182 SER A C 1
ATOM 1407 O O . SER A 1 182 ? -11.347 -13.405 -3.136 1.00 96.25 182 SER A O 1
ATOM 1409 N N . GLU A 1 183 ? -10.413 -14.515 -1.421 1.00 94.56 183 GLU A N 1
ATOM 1410 C CA . GLU A 1 183 ? -11.678 -15.053 -0.941 1.00 94.56 183 GLU A CA 1
ATOM 1411 C C . GLU A 1 183 ? -12.586 -13.923 -0.424 1.00 94.56 183 GLU A C 1
ATOM 1413 O O . GLU A 1 183 ? -12.150 -12.794 -0.170 1.00 94.56 183 GLU A O 1
ATOM 1418 N N . ARG A 1 184 ? -13.878 -14.227 -0.303 1.00 93.88 184 ARG A N 1
ATOM 1419 C CA . ARG A 1 184 ? -14.864 -13.304 0.258 1.00 93.88 184 ARG A CA 1
ATOM 1420 C C . ARG A 1 184 ? -14.792 -13.350 1.782 1.00 93.88 184 ARG A C 1
ATOM 1422 O O . ARG A 1 184 ? -14.978 -14.409 2.375 1.00 93.88 184 ARG A O 1
ATOM 1429 N N . PHE A 1 185 ? -14.595 -12.195 2.398 1.00 94.94 185 PHE A N 1
ATOM 1430 C CA . PHE A 1 185 ? -14.604 -12.010 3.843 1.00 94.94 185 PHE A CA 1
ATOM 1431 C C . PHE A 1 185 ? -15.935 -11.418 4.297 1.00 94.94 185 PHE A C 1
ATOM 1433 O O . PHE A 1 185 ? -16.513 -10.568 3.616 1.00 94.94 185 PHE A O 1
ATOM 1440 N N . TYR A 1 186 ? -16.409 -11.853 5.461 1.00 92.12 186 TYR A N 1
ATOM 1441 C CA . TYR A 1 186 ? -17.549 -11.238 6.138 1.00 92.12 186 TYR A CA 1
ATOM 1442 C C . TYR A 1 186 ? -17.102 -9.994 6.909 1.00 92.12 186 TYR A C 1
ATOM 1444 O O . TYR A 1 186 ? -15.935 -9.875 7.281 1.00 92.12 186 TYR A O 1
ATOM 1452 N N . ASP A 1 187 ? -18.037 -9.070 7.128 1.00 90.06 187 ASP A N 1
ATOM 1453 C CA . ASP A 1 187 ? -17.880 -7.926 8.036 1.00 90.06 187 ASP A CA 1
ATOM 1454 C C . ASP A 1 187 ? -16.699 -6.987 7.712 1.00 90.06 187 ASP A C 1
ATOM 1456 O O . ASP A 1 187 ? -16.224 -6.233 8.560 1.00 90.06 187 ASP A O 1
ATOM 1460 N N . VAL A 1 188 ? -16.248 -6.961 6.449 1.00 92.12 188 VAL A N 1
ATOM 1461 C CA . VAL A 1 188 ? -15.236 -5.993 5.992 1.00 92.12 188 VAL A CA 1
ATOM 1462 C C . VAL A 1 188 ? -15.749 -4.569 6.208 1.00 92.12 188 VAL A C 1
ATOM 1464 O O . VAL A 1 188 ? -15.094 -3.771 6.870 1.00 92.12 188 VAL A O 1
ATOM 1467 N N . TYR A 1 189 ? -16.968 -4.272 5.757 1.00 92.12 189 TYR A N 1
ATOM 1468 C CA . TYR A 1 189 ? -17.646 -2.992 5.983 1.00 92.12 189 TYR A CA 1
ATOM 1469 C C . TYR A 1 189 ? -18.366 -2.938 7.345 1.00 92.12 189 TYR A C 1
ATOM 1471 O O . TYR A 1 189 ? -19.528 -2.543 7.416 1.00 92.12 189 TYR A O 1
ATOM 1479 N N . ASP A 1 190 ? -17.698 -3.347 8.429 1.00 92.56 190 ASP A N 1
ATOM 1480 C CA . ASP A 1 190 ? -18.197 -3.208 9.808 1.00 92.56 190 ASP A CA 1
ATOM 1481 C C . ASP A 1 190 ? -17.197 -2.491 10.730 1.00 92.56 190 ASP A C 1
ATOM 1483 O O . ASP A 1 190 ? -16.949 -2.891 11.862 1.00 92.56 190 ASP A O 1
ATOM 1487 N N . ASN A 1 191 ? -16.609 -1.397 10.234 1.00 92.38 191 ASN A N 1
ATOM 1488 C CA . ASN A 1 191 ? -15.527 -0.651 10.895 1.00 92.38 191 ASN A CA 1
ATOM 1489 C C . ASN A 1 191 ? -14.252 -1.480 11.090 1.00 92.38 191 ASN A C 1
ATOM 1491 O O . ASN A 1 191 ? -13.479 -1.232 12.015 1.00 92.38 191 ASN A O 1
ATOM 1495 N N . SER A 1 192 ? -14.021 -2.445 10.200 1.00 93.38 192 SER A N 1
ATOM 1496 C CA . SER A 1 192 ? -12.836 -3.288 10.261 1.00 93.38 192 SER A CA 1
ATOM 1497 C C . SER A 1 192 ? -11.633 -2.582 9.629 1.00 93.38 192 SER A C 1
ATOM 1499 O O . SER A 1 192 ? -11.756 -1.896 8.608 1.00 93.38 192 SER A O 1
ATOM 1501 N N . ARG A 1 193 ? -10.457 -2.737 10.246 1.00 94.00 193 ARG A N 1
ATOM 1502 C CA . ARG A 1 193 ? -9.189 -2.222 9.717 1.00 94.00 193 ARG A CA 1
ATOM 1503 C C . ARG A 1 193 ? -8.493 -3.297 8.895 1.00 94.00 193 ARG A C 1
ATOM 1505 O O . ARG A 1 193 ? -8.303 -4.416 9.365 1.00 94.00 193 ARG A O 1
ATOM 1512 N N . TRP A 1 194 ? -8.058 -2.919 7.704 1.00 96.00 194 TRP A N 1
ATOM 1513 C CA . TRP A 1 194 ? -7.283 -3.762 6.809 1.00 96.00 194 TRP A CA 1
ATOM 1514 C C . TRP A 1 194 ? -6.006 -3.047 6.390 1.00 96.00 194 TRP A C 1
ATOM 1516 O O . TRP A 1 194 ? -6.030 -1.885 5.983 1.00 96.00 194 TRP A O 1
ATOM 1526 N N . SER A 1 195 ? -4.902 -3.774 6.481 1.00 95.88 195 SER A N 1
ATOM 1527 C CA . SER A 1 195 ? -3.636 -3.412 5.863 1.00 95.88 195 SER A CA 1
ATOM 1528 C C . SER A 1 195 ? -3.519 -4.183 4.562 1.00 95.88 195 SER A C 1
ATOM 1530 O O . SER A 1 195 ? -3.618 -5.410 4.574 1.00 95.88 195 SER A O 1
ATOM 1532 N N . LEU A 1 196 ? -3.383 -3.476 3.448 1.00 97.00 196 LEU A N 1
ATOM 1533 C CA . LEU A 1 196 ? -3.312 -4.051 2.111 1.00 97.00 196 LEU A CA 1
ATOM 1534 C C . LEU A 1 196 ? -1.969 -3.678 1.496 1.00 97.00 196 LEU A C 1
ATOM 1536 O O . LEU A 1 196 ? -1.539 -2.535 1.618 1.00 97.00 196 LEU A O 1
ATOM 1540 N N . SER A 1 197 ? -1.319 -4.620 0.819 1.00 96.69 197 SER A N 1
ATOM 1541 C CA . SER A 1 197 ? -0.013 -4.384 0.200 1.00 96.69 197 SER A CA 1
ATOM 1542 C C . SER A 1 197 ? 0.145 -5.138 -1.112 1.00 96.69 197 SER A C 1
ATOM 1544 O O . SER A 1 197 ? -0.334 -6.263 -1.255 1.00 96.69 197 SER A O 1
ATOM 1546 N N . ALA A 1 198 ? 0.828 -4.511 -2.065 1.00 96.38 198 ALA A N 1
ATOM 1547 C CA . ALA A 1 198 ? 1.279 -5.130 -3.300 1.00 96.38 198 ALA A CA 1
ATOM 1548 C C . ALA A 1 198 ? 2.802 -5.056 -3.377 1.00 96.38 198 ALA A C 1
ATOM 1550 O O . ALA A 1 198 ? 3.393 -3.994 -3.178 1.00 96.38 198 ALA A O 1
ATOM 1551 N N . ARG A 1 199 ? 3.426 -6.193 -3.675 1.00 95.06 199 ARG A N 1
ATOM 1552 C CA . ARG A 1 199 ? 4.877 -6.351 -3.772 1.00 95.06 199 ARG A CA 1
ATOM 1553 C C . ARG A 1 199 ? 5.235 -6.874 -5.145 1.00 95.06 199 ARG A C 1
ATOM 1555 O O . ARG A 1 199 ? 4.621 -7.834 -5.598 1.00 95.06 199 ARG A O 1
ATOM 1562 N N . VAL A 1 200 ? 6.244 -6.293 -5.774 1.00 93.31 200 VAL A N 1
ATOM 1563 C CA . VAL A 1 200 ? 6.836 -6.796 -7.015 1.00 93.31 200 VAL A CA 1
ATOM 1564 C C . VAL A 1 200 ? 8.315 -7.029 -6.766 1.00 93.31 200 VAL A C 1
ATOM 1566 O O . VAL A 1 200 ? 9.014 -6.130 -6.305 1.00 93.31 200 VAL A O 1
ATOM 1569 N N . LYS A 1 201 ? 8.795 -8.236 -7.060 1.00 90.50 201 LYS A N 1
ATOM 1570 C CA . LYS A 1 201 ? 10.217 -8.577 -6.966 1.00 90.50 201 LYS A CA 1
ATOM 1571 C C . LYS A 1 201 ? 10.661 -9.423 -8.143 1.00 90.50 201 LYS A C 1
ATOM 1573 O O . LYS A 1 201 ? 9.856 -10.145 -8.733 1.00 90.50 201 LYS A O 1
ATOM 1578 N N . TYR A 1 202 ? 11.947 -9.355 -8.448 1.00 87.75 202 TYR A N 1
ATOM 1579 C CA . TYR A 1 202 ? 12.571 -10.292 -9.367 1.00 87.75 202 TYR A CA 1
ATOM 1580 C C . TYR A 1 202 ? 12.551 -11.703 -8.756 1.00 87.75 202 TYR A C 1
ATOM 1582 O O . TYR A 1 202 ? 12.874 -11.877 -7.578 1.00 87.75 202 TYR A O 1
ATOM 1590 N N . ASP A 1 203 ? 12.123 -12.708 -9.523 1.00 84.06 203 ASP A N 1
ATOM 1591 C CA . ASP A 1 203 ? 11.969 -14.088 -9.041 1.00 84.06 203 ASP A CA 1
ATOM 1592 C C . ASP A 1 203 ? 13.307 -14.841 -9.111 1.00 84.06 203 ASP A C 1
ATOM 1594 O O . ASP A 1 203 ? 13.464 -15.825 -9.835 1.00 84.06 203 ASP A O 1
ATOM 1598 N N . LEU A 1 204 ? 14.313 -14.334 -8.391 1.00 71.88 204 LEU A N 1
ATOM 1599 C CA . LEU A 1 204 ? 15.613 -14.987 -8.271 1.00 71.88 204 LEU A CA 1
ATOM 1600 C C . LEU A 1 204 ? 15.607 -15.956 -7.090 1.00 71.88 204 LEU A C 1
ATOM 1602 O O . LEU A 1 204 ? 15.479 -15.562 -5.931 1.00 71.88 204 LEU A O 1
ATOM 1606 N N . ASP A 1 205 ? 15.832 -17.231 -7.382 1.00 62.59 205 ASP A N 1
ATOM 1607 C CA . ASP A 1 205 ? 16.311 -18.178 -6.382 1.00 62.59 205 ASP A CA 1
ATOM 1608 C C . ASP A 1 205 ? 17.791 -17.847 -6.130 1.00 62.59 205 ASP A C 1
ATOM 1610 O O . ASP A 1 205 ? 18.615 -17.985 -7.035 1.00 62.59 205 ASP A O 1
ATOM 1614 N N . SER A 1 206 ? 18.134 -17.376 -4.924 1.00 58.69 206 SER A N 1
ATOM 1615 C CA . SER A 1 206 ? 19.462 -16.834 -4.569 1.00 58.69 206 SER A CA 1
ATOM 1616 C C . SER A 1 206 ? 20.634 -17.802 -4.805 1.00 58.69 206 SER A C 1
ATOM 1618 O O . SER A 1 206 ? 21.792 -17.412 -4.677 1.00 58.69 206 SER A O 1
ATOM 1620 N N . PHE A 1 207 ? 20.349 -19.063 -5.146 1.00 61.22 207 PHE A N 1
ATOM 1621 C CA . PHE A 1 207 ? 21.332 -20.108 -5.426 1.00 61.22 207 PHE A CA 1
ATOM 1622 C C . PHE A 1 207 ? 21.125 -20.832 -6.768 1.00 61.22 207 PHE A C 1
ATOM 1624 O O . PHE A 1 207 ? 21.775 -21.855 -7.006 1.00 61.22 207 PHE A O 1
ATOM 1631 N N . LYS A 1 208 ? 20.249 -20.344 -7.659 1.00 57.03 208 LYS A N 1
ATOM 1632 C CA . LYS A 1 208 ? 20.123 -20.874 -9.026 1.00 57.03 208 LYS A CA 1
ATOM 1633 C C . LYS A 1 208 ? 20.315 -19.787 -10.074 1.00 57.03 208 LYS A C 1
ATOM 1635 O O . LYS A 1 208 ? 19.513 -18.868 -10.183 1.00 57.03 208 LYS A O 1
ATOM 1640 N N . ASP A 1 209 ? 21.301 -20.005 -10.940 1.00 50.28 209 ASP A N 1
ATOM 1641 C CA . ASP A 1 209 ? 21.406 -19.331 -12.234 1.00 50.28 209 ASP A CA 1
ATOM 1642 C C . ASP A 1 209 ? 20.235 -19.760 -13.127 1.00 50.28 209 ASP A C 1
ATOM 1644 O O . ASP A 1 209 ? 20.316 -20.738 -13.876 1.00 50.28 209 ASP A O 1
ATOM 1648 N N . ILE A 1 210 ? 19.115 -19.046 -13.047 1.00 54.25 210 ILE A N 1
ATOM 1649 C CA . ILE A 1 210 ? 18.072 -19.125 -14.067 1.00 54.25 210 ILE A CA 1
ATOM 1650 C C . ILE A 1 210 ? 18.200 -17.870 -14.919 1.00 54.25 210 ILE A C 1
ATOM 1652 O O . ILE A 1 210 ? 17.606 -16.832 -14.639 1.00 54.25 210 ILE A O 1
ATOM 1656 N N . SER A 1 211 ? 18.988 -17.973 -15.990 1.00 51.91 211 SER A N 1
ATOM 1657 C CA . SER A 1 211 ? 18.970 -16.980 -17.061 1.00 51.91 211 SER A CA 1
ATOM 1658 C C . SER A 1 211 ? 17.531 -16.831 -17.573 1.00 51.91 211 SER A C 1
ATOM 1660 O O . SER A 1 211 ? 16.977 -17.789 -18.119 1.00 51.91 211 SER A O 1
ATOM 1662 N N . GLY A 1 212 ? 16.932 -15.653 -17.394 1.00 57.25 212 GLY A N 1
ATOM 1663 C CA . GLY A 1 212 ? 15.563 -15.364 -17.831 1.00 57.25 212 GLY A CA 1
ATOM 1664 C C . GLY A 1 212 ? 14.465 -15.659 -16.805 1.00 57.25 212 GLY A C 1
ATOM 1665 O O . GLY A 1 212 ? 13.326 -15.884 -17.216 1.00 57.25 212 GLY A O 1
ATOM 1666 N N . ALA A 1 213 ? 14.772 -15.670 -15.500 1.00 67.81 213 ALA A N 1
ATOM 1667 C CA . ALA A 1 213 ? 13.724 -15.643 -14.481 1.00 67.81 213 ALA A CA 1
ATOM 1668 C C . ALA A 1 213 ? 12.836 -14.396 -14.654 1.00 67.81 213 ALA A C 1
ATOM 1670 O O . ALA A 1 213 ? 13.300 -13.337 -15.085 1.00 67.81 213 ALA A O 1
ATOM 1671 N N . GLY A 1 214 ? 11.538 -14.568 -14.407 1.00 84.94 214 GLY A N 1
ATOM 1672 C CA . GLY A 1 214 ? 10.556 -13.493 -14.493 1.00 84.94 214 GLY A CA 1
ATOM 1673 C C . GLY A 1 214 ? 10.500 -12.672 -13.209 1.00 84.94 214 GLY A C 1
ATOM 1674 O O . GLY A 1 214 ? 11.412 -12.679 -12.386 1.00 84.94 214 GLY A O 1
ATOM 1675 N N . TYR A 1 215 ? 9.379 -11.994 -13.025 1.00 90.25 215 TYR A N 1
ATOM 1676 C CA . TYR A 1 215 ? 9.070 -11.278 -11.797 1.00 90.25 215 TYR A CA 1
ATOM 1677 C C . TYR A 1 215 ? 7.903 -11.954 -11.091 1.00 90.25 215 TYR A C 1
ATOM 1679 O O . TYR A 1 215 ? 7.137 -12.714 -11.688 1.00 90.25 215 TYR A O 1
ATOM 1687 N N . LYS A 1 216 ? 7.744 -11.666 -9.808 1.00 92.06 216 LYS A N 1
ATOM 1688 C CA . LYS A 1 216 ? 6.618 -12.127 -9.011 1.00 92.06 216 LYS A CA 1
ATOM 1689 C C . LYS A 1 216 ? 5.912 -10.928 -8.411 1.00 92.06 216 LYS A C 1
ATOM 1691 O O . LYS A 1 216 ? 6.554 -10.080 -7.794 1.00 92.06 216 LYS A O 1
ATOM 1696 N N . ILE A 1 217 ? 4.595 -10.889 -8.584 1.00 94.12 217 ILE A N 1
ATOM 1697 C CA . ILE A 1 217 ? 3.719 -9.959 -7.884 1.00 94.12 217 ILE A CA 1
ATOM 1698 C C . ILE A 1 217 ? 2.986 -10.701 -6.775 1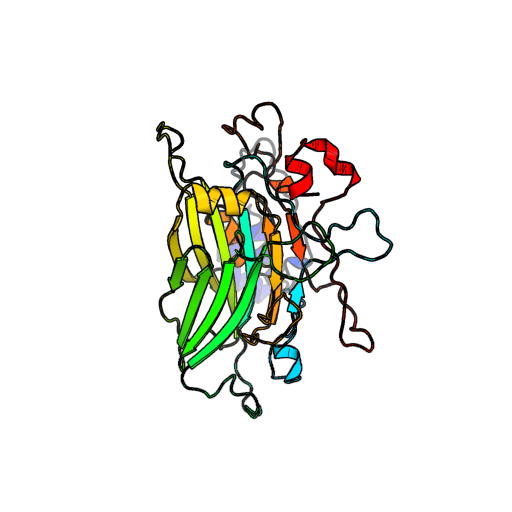.00 94.12 217 ILE A C 1
ATOM 1700 O O . ILE A 1 217 ? 2.459 -11.798 -6.978 1.00 94.12 217 ILE A O 1
ATOM 1704 N N . GLU A 1 218 ? 2.967 -10.105 -5.593 1.00 95.62 218 GLU A N 1
ATOM 1705 C CA . GLU A 1 218 ? 2.299 -10.637 -4.417 1.00 95.62 218 GLU A CA 1
ATOM 1706 C C . GLU A 1 218 ? 1.325 -9.595 -3.878 1.00 95.62 218 GLU A C 1
ATOM 1708 O O . GLU A 1 218 ? 1.669 -8.422 -3.747 1.00 95.62 218 GLU A O 1
ATOM 1713 N N . PHE A 1 219 ? 0.100 -10.024 -3.599 1.00 97.19 219 PHE A N 1
ATOM 1714 C CA . PHE A 1 219 ? -0.946 -9.199 -3.020 1.00 97.19 219 PHE A CA 1
ATOM 1715 C C . PHE A 1 219 ? -1.335 -9.769 -1.664 1.00 97.19 219 PHE A C 1
ATOM 1717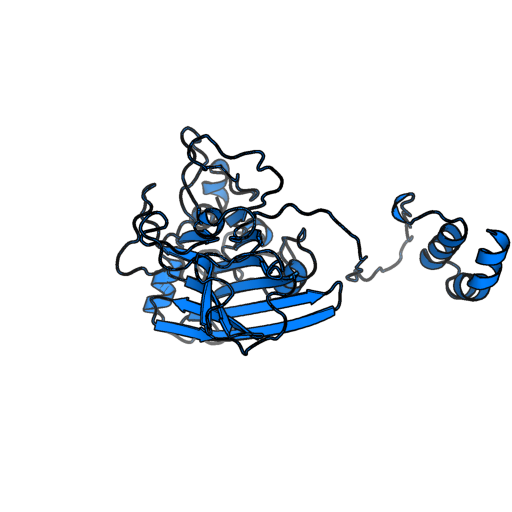 O O . PHE A 1 219 ? -1.831 -10.897 -1.571 1.00 97.19 219 PHE A O 1
ATOM 1724 N N . ASN A 1 220 ? -1.120 -8.982 -0.617 1.00 96.88 220 ASN A N 1
ATOM 1725 C CA . ASN A 1 220 ? -1.321 -9.407 0.756 1.00 96.88 220 ASN A CA 1
ATOM 1726 C C . ASN A 1 220 ? -2.323 -8.489 1.444 1.00 96.88 220 ASN A C 1
ATOM 1728 O O . ASN A 1 220 ? -2.348 -7.277 1.218 1.00 96.88 220 ASN A O 1
ATOM 1732 N N . GLY A 1 221 ? -3.117 -9.072 2.335 1.00 96.75 221 GLY A N 1
ATOM 1733 C CA . GLY A 1 221 ? -3.992 -8.316 3.211 1.00 96.75 221 GLY A CA 1
ATOM 1734 C C . GLY A 1 221 ? -4.049 -8.928 4.595 1.00 96.75 221 GLY A C 1
ATOM 1735 O O . GLY A 1 221 ? -4.156 -10.147 4.728 1.00 96.75 221 GLY A O 1
ATOM 1736 N N . TYR A 1 222 ? -3.994 -8.080 5.617 1.00 96.25 222 TYR A N 1
ATOM 1737 C CA . TYR A 1 222 ? -4.037 -8.480 7.018 1.00 96.25 222 TYR A CA 1
ATOM 1738 C C . TYR A 1 222 ? -5.074 -7.652 7.775 1.00 96.25 222 TYR A C 1
ATOM 1740 O O . TYR A 1 222 ? -5.096 -6.423 7.692 1.00 96.25 222 TYR A O 1
ATOM 1748 N N . ASN A 1 223 ? -5.915 -8.338 8.542 1.00 94.81 223 ASN A N 1
ATOM 1749 C CA . ASN A 1 223 ? -6.880 -7.742 9.452 1.00 94.81 223 ASN A CA 1
ATOM 1750 C C . ASN A 1 223 ? -6.536 -8.160 10.883 1.00 94.81 223 ASN A C 1
ATOM 1752 O O . ASN A 1 223 ? -6.588 -9.346 11.225 1.00 94.81 223 ASN A O 1
ATOM 1756 N N . TYR A 1 224 ? -6.187 -7.173 11.702 1.00 90.38 224 TYR A N 1
ATOM 1757 C CA . TYR A 1 224 ? -5.885 -7.350 13.116 1.00 90.38 224 TYR A CA 1
ATOM 1758 C C . TYR A 1 224 ? -6.952 -6.683 13.975 1.00 90.38 224 TYR A C 1
ATOM 1760 O O . TYR A 1 224 ? -7.199 -5.482 13.842 1.00 90.38 224 TYR A O 1
ATOM 1768 N N . GLU A 1 225 ? -7.485 -7.446 14.924 1.00 85.25 225 GLU A N 1
ATOM 1769 C CA . GLU A 1 225 ? -8.240 -6.927 16.060 1.00 85.25 225 GLU A CA 1
ATOM 1770 C C . GLU A 1 225 ? -7.321 -7.007 17.280 1.00 85.25 225 GLU A C 1
ATOM 1772 O O . GLU A 1 225 ? -7.046 -8.093 17.796 1.00 85.25 225 GLU A O 1
ATOM 1777 N N . GLN A 1 226 ? -6.804 -5.854 17.708 1.00 81.25 226 GLN A N 1
ATOM 1778 C CA . GLN A 1 226 ? -5.763 -5.755 18.736 1.00 81.25 226 GLN A CA 1
ATOM 1779 C C . GLN A 1 226 ? -4.505 -6.564 18.360 1.00 81.25 226 GLN A C 1
ATOM 1781 O O . GLN A 1 226 ? -3.784 -6.189 17.438 1.00 81.25 226 GLN A O 1
ATOM 1786 N N . ASP A 1 227 ? -4.226 -7.657 19.069 1.00 81.50 227 ASP A N 1
ATOM 1787 C CA . ASP A 1 227 ? -3.091 -8.556 18.856 1.00 81.50 227 ASP A CA 1
ATOM 1788 C C . ASP A 1 227 ? -3.448 -9.805 18.032 1.00 81.50 227 ASP A C 1
ATOM 1790 O O . ASP A 1 227 ? -2.554 -10.550 17.624 1.00 81.50 227 ASP A O 1
ATOM 1794 N N . ILE A 1 228 ? -4.735 -10.032 17.752 1.00 86.31 228 ILE A N 1
ATOM 1795 C CA . ILE A 1 228 ? -5.220 -11.241 17.084 1.00 86.31 228 ILE A CA 1
ATOM 1796 C C . ILE A 1 228 ? -5.411 -10.970 15.592 1.00 86.31 228 ILE A C 1
ATOM 1798 O O . ILE A 1 228 ? -6.214 -10.125 15.193 1.00 86.31 228 ILE A O 1
ATOM 1802 N N . LEU A 1 229 ? -4.704 -11.742 14.763 1.00 90.69 229 LEU A N 1
ATOM 1803 C CA . LEU A 1 229 ? -4.944 -11.794 13.323 1.00 90.69 229 LEU A CA 1
ATOM 1804 C C . LEU A 1 229 ? -6.285 -12.495 13.068 1.00 90.69 229 LEU A C 1
ATOM 1806 O O . LEU A 1 229 ? -6.396 -13.703 13.274 1.00 90.69 229 LEU A O 1
ATOM 1810 N N . GLN A 1 230 ? -7.294 -11.737 12.643 1.00 91.88 230 GLN A N 1
ATOM 1811 C CA . GLN A 1 230 ? -8.639 -12.249 12.365 1.00 91.88 230 GLN A CA 1
ATOM 1812 C C . GLN A 1 230 ? -8.696 -12.906 10.989 1.00 91.88 230 GLN A C 1
ATOM 1814 O O . GLN A 1 230 ? -9.096 -14.058 10.854 1.00 91.88 230 GLN A O 1
ATOM 1819 N N . ASN A 1 231 ? -8.266 -12.162 9.970 1.00 93.44 231 ASN A N 1
ATOM 1820 C CA . ASN A 1 231 ? -8.291 -12.588 8.580 1.00 93.44 231 ASN A CA 1
ATOM 1821 C C . ASN A 1 231 ? -6.986 -12.191 7.892 1.00 93.44 231 ASN A C 1
ATOM 1823 O O . ASN A 1 231 ? -6.412 -11.137 8.173 1.00 93.44 231 ASN A O 1
ATOM 1827 N N . SER A 1 232 ? -6.537 -13.021 6.958 1.00 95.69 232 SER A N 1
ATOM 1828 C CA . SER A 1 232 ? -5.398 -12.703 6.104 1.00 95.69 232 SER A CA 1
ATOM 1829 C C . SER A 1 232 ? -5.495 -13.406 4.765 1.00 95.69 232 SER A C 1
ATOM 1831 O O . SER A 1 232 ? -6.044 -14.504 4.689 1.00 95.69 232 SER A O 1
ATOM 1833 N N . PHE A 1 233 ? -4.879 -12.832 3.742 1.00 96.62 233 PHE A N 1
ATOM 1834 C CA . PHE A 1 233 ? -4.643 -13.511 2.476 1.00 96.62 233 PHE A CA 1
ATOM 1835 C C . PHE A 1 233 ? -3.278 -13.132 1.907 1.00 96.62 233 PHE A C 1
ATOM 1837 O O . PHE A 1 233 ? -2.769 -12.039 2.156 1.00 96.62 233 PHE A O 1
ATOM 1844 N N . THR A 1 234 ? -2.729 -14.039 1.107 1.00 96.50 234 THR A N 1
ATOM 1845 C CA . THR A 1 234 ? -1.538 -13.822 0.288 1.00 96.50 234 THR A CA 1
ATOM 1846 C C . THR A 1 234 ? -1.796 -14.478 -1.058 1.00 96.50 234 THR A C 1
ATOM 1848 O O . THR A 1 234 ? -2.000 -15.689 -1.139 1.00 96.50 234 THR A O 1
ATOM 1851 N N . LEU A 1 235 ? -1.830 -13.673 -2.111 1.00 95.88 235 LEU A N 1
ATOM 1852 C CA . LEU A 1 235 ? -2.037 -14.111 -3.485 1.00 95.88 235 LEU A CA 1
ATOM 1853 C C . LEU A 1 235 ? -0.794 -13.794 -4.290 1.00 95.88 235 LEU A C 1
ATOM 1855 O O . LEU A 1 235 ? -0.141 -12.786 -4.045 1.00 95.88 235 LEU A O 1
ATOM 1859 N N . THR A 1 236 ? -0.471 -14.638 -5.261 1.00 95.00 236 THR A N 1
ATOM 1860 C CA . THR A 1 236 ? 0.745 -14.464 -6.054 1.00 95.00 236 THR A CA 1
ATOM 1861 C C . THR A 1 236 ? 0.470 -14.725 -7.522 1.00 95.00 236 THR A C 1
ATOM 1863 O O . THR A 1 236 ? -0.307 -15.621 -7.852 1.00 95.00 236 THR A O 1
ATOM 1866 N N . ALA A 1 237 ? 1.115 -13.955 -8.389 1.00 93.19 237 ALA A N 1
ATOM 1867 C CA . ALA A 1 237 ? 1.156 -14.193 -9.824 1.00 93.19 237 ALA A CA 1
ATOM 1868 C C . ALA A 1 237 ? 2.583 -14.004 -10.347 1.00 93.19 237 ALA A C 1
ATOM 1870 O O . ALA A 1 237 ? 3.377 -13.245 -9.789 1.00 93.19 237 ALA A O 1
ATOM 1871 N N . SER A 1 238 ? 2.898 -14.709 -11.427 1.00 91.12 238 SER A N 1
ATOM 1872 C CA . SER A 1 238 ? 4.153 -14.541 -12.155 1.00 91.12 238 SER A CA 1
ATOM 1873 C C . SER A 1 238 ? 3.976 -13.495 -13.254 1.00 91.12 238 SER A C 1
ATOM 1875 O O . SER A 1 238 ? 2.964 -13.485 -13.952 1.00 91.12 238 SER A O 1
ATOM 1877 N N . LEU A 1 239 ? 4.981 -12.646 -13.413 1.00 88.69 239 LEU A N 1
ATOM 1878 C CA . LEU A 1 239 ? 5.116 -11.631 -14.448 1.00 88.69 239 LEU A CA 1
ATOM 1879 C C . LEU A 1 239 ? 6.254 -12.030 -15.394 1.00 88.69 239 LEU A C 1
ATOM 1881 O O . LEU A 1 239 ? 7.266 -12.598 -14.972 1.00 88.69 239 LEU A O 1
ATOM 1885 N N . GLY A 1 240 ? 6.097 -11.734 -16.684 1.00 88.00 240 GLY A N 1
ATOM 1886 C CA . GLY A 1 240 ? 7.163 -11.939 -17.661 1.00 88.00 240 GLY A CA 1
ATOM 1887 C C . GLY A 1 240 ? 8.374 -11.048 -17.368 1.00 88.00 240 GLY A C 1
ATOM 1888 O O . GLY A 1 240 ? 8.239 -9.984 -16.771 1.00 88.00 240 GLY A O 1
ATOM 1889 N N . ALA A 1 241 ? 9.562 -11.460 -17.819 1.00 86.50 241 ALA A N 1
ATOM 1890 C CA . ALA A 1 241 ? 10.786 -10.674 -17.632 1.00 86.50 241 ALA A CA 1
ATOM 1891 C C . ALA A 1 241 ? 10.687 -9.267 -18.254 1.00 86.50 241 ALA A C 1
ATOM 1893 O O . ALA A 1 241 ? 11.171 -8.307 -17.671 1.00 86.50 241 ALA A O 1
ATOM 1894 N N . VAL A 1 242 ? 10.019 -9.137 -19.408 1.00 87.94 242 VAL A N 1
ATOM 1895 C CA . VAL A 1 242 ? 9.830 -7.845 -20.091 1.00 87.94 242 VAL A CA 1
ATOM 1896 C C . VAL A 1 242 ? 8.900 -6.929 -19.298 1.00 87.94 242 VAL A C 1
ATOM 1898 O O . VAL A 1 242 ? 9.256 -5.783 -19.048 1.00 87.94 242 VAL A O 1
ATOM 1901 N N . ASP A 1 243 ? 7.736 -7.435 -18.883 1.00 89.00 243 ASP A N 1
ATOM 1902 C CA . ASP A 1 243 ? 6.736 -6.632 -18.171 1.00 89.00 243 ASP A CA 1
ATOM 1903 C C . ASP A 1 243 ? 7.241 -6.218 -16.787 1.00 89.00 243 ASP A C 1
ATOM 1905 O O . ASP A 1 243 ? 7.075 -5.073 -16.381 1.00 89.00 243 ASP A O 1
ATOM 1909 N N . GLY A 1 244 ? 7.920 -7.120 -16.074 1.00 88.25 244 GLY A N 1
ATOM 1910 C CA . GLY A 1 244 ? 8.475 -6.794 -14.766 1.00 88.25 244 GLY A CA 1
ATOM 1911 C C . GLY A 1 244 ? 9.667 -5.835 -14.831 1.00 88.25 244 GLY A C 1
ATOM 1912 O O . GLY A 1 244 ? 9.723 -4.910 -14.025 1.00 88.25 244 GLY A O 1
ATOM 1913 N N . ALA A 1 245 ? 10.560 -5.966 -15.821 1.00 88.81 245 ALA A N 1
ATOM 1914 C CA . ALA A 1 245 ? 11.633 -4.989 -16.029 1.00 88.81 245 ALA A CA 1
ATOM 1915 C C . ALA A 1 245 ? 11.062 -3.615 -16.419 1.00 88.81 245 ALA A C 1
ATOM 1917 O O . ALA A 1 245 ? 11.519 -2.586 -15.924 1.00 88.81 245 ALA A O 1
ATOM 1918 N N . ALA A 1 246 ? 10.005 -3.586 -17.242 1.00 90.69 246 ALA A N 1
ATOM 1919 C CA . ALA A 1 246 ? 9.287 -2.356 -17.562 1.00 90.69 246 ALA A CA 1
ATOM 1920 C C . ALA A 1 246 ? 8.632 -1.737 -16.314 1.00 90.69 246 ALA A C 1
ATOM 1922 O O . ALA A 1 246 ? 8.751 -0.533 -16.109 1.00 90.69 246 ALA A O 1
ATOM 1923 N N . PHE A 1 247 ? 8.020 -2.544 -15.442 1.00 92.25 247 PHE A N 1
ATOM 1924 C CA . PHE A 1 247 ? 7.457 -2.078 -14.173 1.00 92.25 247 PHE A CA 1
ATOM 1925 C C . PHE A 1 247 ? 8.531 -1.469 -13.260 1.00 92.25 247 PHE A C 1
ATOM 1927 O O . PHE A 1 247 ? 8.322 -0.399 -12.689 1.00 92.25 247 PHE A O 1
ATOM 1934 N N . ILE A 1 248 ? 9.692 -2.115 -13.111 1.00 91.06 248 ILE A N 1
ATOM 1935 C CA . ILE A 1 248 ? 10.793 -1.608 -12.277 1.00 91.06 248 ILE A CA 1
ATOM 1936 C C . ILE A 1 248 ? 11.403 -0.329 -12.864 1.00 91.06 248 ILE A C 1
ATOM 1938 O O . ILE A 1 248 ? 11.603 0.636 -12.120 1.00 91.06 248 ILE A O 1
ATOM 1942 N N . GLY A 1 249 ? 11.606 -0.289 -14.182 1.00 89.19 249 GLY A N 1
ATOM 1943 C CA . GLY A 1 249 ? 12.166 0.855 -14.900 1.00 89.19 249 GLY A CA 1
ATOM 1944 C C . GLY A 1 249 ? 11.228 2.048 -15.072 1.00 89.19 249 GLY A C 1
ATOM 1945 O O . GLY A 1 249 ? 11.710 3.157 -15.291 1.00 89.19 249 GLY A O 1
ATOM 1946 N N . ALA A 1 250 ? 9.915 1.853 -14.955 1.00 90.38 250 ALA A N 1
ATOM 1947 C CA . ALA A 1 250 ? 8.936 2.928 -15.057 1.00 90.38 250 ALA A CA 1
ATOM 1948 C C . ALA A 1 250 ? 8.918 3.813 -13.803 1.00 90.38 250 ALA A C 1
ATOM 1950 O O . ALA A 1 250 ? 8.966 3.322 -12.667 1.00 90.38 250 ALA A O 1
ATOM 1951 N N . ASP A 1 251 ? 8.781 5.120 -14.015 1.00 90.00 251 ASP A N 1
ATOM 1952 C CA . ASP A 1 251 ? 8.521 6.085 -12.951 1.00 90.00 251 ASP A CA 1
ATOM 1953 C C . ASP A 1 251 ? 7.114 5.859 -12.383 1.00 90.00 251 ASP A C 1
ATOM 1955 O O . ASP A 1 251 ? 6.153 5.628 -13.116 1.00 90.00 251 ASP A O 1
ATOM 1959 N N . LYS A 1 252 ? 6.977 5.906 -11.059 1.00 91.00 252 LYS A N 1
ATOM 1960 C CA . LYS A 1 252 ? 5.771 5.483 -10.341 1.00 91.00 252 LYS A CA 1
ATOM 1961 C C . LYS A 1 252 ? 5.090 6.672 -9.689 1.00 91.00 252 LYS A C 1
ATOM 1963 O O . LYS A 1 252 ? 5.677 7.380 -8.870 1.00 91.00 252 LYS A O 1
ATOM 1968 N N . ARG A 1 253 ? 3.807 6.845 -9.988 1.00 91.25 253 ARG A N 1
ATOM 1969 C CA . ARG A 1 253 ? 2.911 7.738 -9.256 1.00 91.25 253 ARG A CA 1
ATOM 1970 C C . ARG A 1 253 ? 1.968 6.908 -8.406 1.00 91.25 253 ARG A C 1
ATOM 1972 O O . ARG A 1 253 ? 1.092 6.223 -8.931 1.00 91.25 253 ARG A O 1
ATOM 1979 N N . VAL A 1 254 ? 2.149 6.990 -7.094 1.00 93.00 254 VAL A N 1
ATOM 1980 C CA . VAL A 1 254 ? 1.220 6.395 -6.135 1.00 93.00 254 VAL A CA 1
ATOM 1981 C C . VAL A 1 254 ? -0.030 7.268 -6.082 1.00 93.00 254 VAL A C 1
ATOM 1983 O O . VAL A 1 254 ? 0.050 8.497 -6.133 1.00 93.00 254 VAL A O 1
ATOM 1986 N N . TYR A 1 255 ? -1.192 6.632 -6.007 1.00 94.19 255 TYR A N 1
ATOM 1987 C CA . TYR A 1 255 ? -2.450 7.302 -5.726 1.00 94.19 255 TYR A CA 1
ATOM 1988 C C . TYR A 1 255 ? -3.261 6.510 -4.703 1.00 94.19 255 TYR A C 1
ATOM 1990 O O . TYR A 1 255 ? -3.170 5.286 -4.630 1.00 94.19 255 TYR A O 1
ATOM 1998 N N . ALA A 1 256 ? -4.086 7.199 -3.926 1.00 95.31 256 ALA A N 1
ATOM 1999 C CA . ALA A 1 256 ? -5.014 6.583 -2.991 1.00 95.31 256 ALA A CA 1
ATOM 2000 C C . ALA A 1 256 ? -6.379 7.265 -3.048 1.00 95.31 256 ALA A C 1
ATOM 2002 O O . ALA A 1 256 ? -6.486 8.449 -3.364 1.00 95.31 256 ALA A O 1
ATOM 2003 N N . GLY A 1 257 ? -7.430 6.503 -2.759 1.00 94.69 257 GLY A N 1
ATOM 2004 C CA . GLY A 1 257 ? -8.814 6.928 -2.917 1.00 94.69 257 GLY A CA 1
ATOM 2005 C C . GLY A 1 257 ? -9.412 6.524 -4.258 1.00 94.69 257 GLY A C 1
ATOM 2006 O O . GLY A 1 257 ? -9.235 5.393 -4.717 1.00 94.69 257 GLY A O 1
ATOM 2007 N N . ALA A 1 258 ? -10.194 7.426 -4.847 1.00 94.00 258 ALA A N 1
ATOM 2008 C CA . ALA A 1 258 ? -10.946 7.162 -6.061 1.00 94.00 258 ALA A CA 1
ATOM 2009 C C . ALA A 1 258 ? -10.017 6.926 -7.258 1.00 94.00 258 ALA A C 1
ATOM 2011 O O . ALA A 1 258 ? -9.007 7.603 -7.438 1.00 94.00 258 ALA A O 1
ATOM 2012 N N . GLU A 1 259 ? -10.393 5.984 -8.115 1.00 93.94 259 GLU A N 1
ATOM 2013 C CA . GLU A 1 259 ? -9.700 5.737 -9.371 1.00 93.94 259 GLU A CA 1
ATOM 2014 C C . GLU A 1 259 ? -10.311 6.623 -10.455 1.00 93.94 259 GLU A C 1
ATOM 2016 O O . GLU A 1 259 ? -11.505 6.521 -10.761 1.00 93.94 259 GLU A O 1
ATOM 2021 N N . LYS A 1 260 ? -9.483 7.475 -11.055 1.00 91.88 260 LYS A N 1
ATOM 2022 C CA . LYS A 1 260 ? -9.858 8.369 -12.153 1.00 91.88 260 LYS A CA 1
ATOM 2023 C C . LYS A 1 260 ? -8.978 8.110 -13.368 1.00 91.88 260 LYS A C 1
ATOM 2025 O O . LYS A 1 260 ? -7.809 7.744 -13.241 1.00 91.88 260 LYS A O 1
ATOM 2030 N N . GLN A 1 261 ? -9.521 8.345 -14.556 1.00 88.38 261 GLN A N 1
ATOM 2031 C CA . GLN A 1 261 ? -8.731 8.379 -15.785 1.00 88.38 261 GLN A CA 1
ATOM 2032 C C . GLN A 1 261 ? -7.655 9.458 -15.664 1.00 88.38 261 GLN A C 1
ATOM 2034 O O . GLN A 1 261 ? -7.974 10.587 -15.303 1.00 88.38 261 GLN A O 1
ATOM 2039 N N . ASN A 1 262 ? -6.396 9.139 -15.976 1.00 85.81 262 ASN A N 1
ATOM 2040 C CA . ASN A 1 262 ? -5.280 10.086 -15.851 1.00 85.81 262 ASN A CA 1
ATOM 2041 C C . ASN A 1 262 ? -5.157 10.719 -14.450 1.00 85.81 262 ASN A C 1
ATOM 2043 O O . ASN A 1 262 ? -4.842 11.902 -14.349 1.00 85.81 262 ASN A O 1
ATOM 2047 N N . ILE A 1 263 ? -5.476 9.967 -13.384 1.00 86.31 263 ILE A N 1
ATOM 2048 C CA . ILE A 1 263 ? -5.443 10.373 -11.962 1.00 86.31 263 ILE A CA 1
ATOM 2049 C C . ILE A 1 263 ? -6.412 11.513 -11.575 1.00 86.31 263 ILE A C 1
ATOM 2051 O O . ILE A 1 263 ? -6.977 11.476 -10.489 1.00 86.31 263 ILE A O 1
ATOM 2055 N N . THR A 1 264 ? -6.681 12.487 -12.445 1.00 87.56 264 THR A N 1
ATOM 2056 C CA . THR A 1 264 ? -7.518 13.674 -12.180 1.00 87.56 264 THR A CA 1
ATOM 2057 C C . THR A 1 264 ? -8.695 13.841 -13.143 1.00 87.56 264 THR A C 1
ATOM 2059 O O . THR A 1 264 ? -9.513 14.738 -12.956 1.00 87.56 264 THR A O 1
ATOM 2062 N N . GLY A 1 265 ? -8.805 12.998 -14.171 1.00 87.81 265 GLY A N 1
ATOM 2063 C CA . GLY A 1 265 ? -9.875 13.043 -15.166 1.00 87.81 265 GLY A CA 1
ATOM 2064 C C . GLY A 1 265 ? -11.185 12.418 -14.683 1.00 87.81 265 GLY A C 1
ATOM 2065 O O . GLY A 1 265 ? -11.562 12.499 -13.515 1.00 87.81 265 GLY A O 1
ATOM 2066 N N . SER A 1 266 ? -11.922 11.794 -15.604 1.00 91.38 266 SER A N 1
ATOM 2067 C CA . SER A 1 266 ? -13.225 11.201 -15.291 1.00 91.38 266 SER A CA 1
ATOM 2068 C C . SER A 1 266 ? -13.117 10.051 -14.290 1.00 91.38 266 SER A C 1
ATOM 2070 O O . SER A 1 266 ? -12.205 9.229 -14.359 1.00 91.38 266 SER A O 1
ATOM 2072 N N . LEU A 1 267 ? -14.087 9.981 -13.383 1.00 91.38 267 LEU A N 1
ATOM 2073 C CA . LEU A 1 267 ? -14.200 8.947 -12.362 1.00 91.38 267 LEU A CA 1
ATOM 2074 C C . LEU A 1 267 ? -14.459 7.564 -12.975 1.00 91.38 267 LEU A C 1
ATOM 2076 O O . LEU A 1 267 ? -15.407 7.391 -13.741 1.00 91.38 267 LEU A O 1
ATOM 2080 N N . THR A 1 268 ? -13.646 6.582 -12.587 1.00 92.19 268 THR A N 1
ATOM 2081 C CA . THR A 1 268 ? -13.800 5.169 -12.961 1.00 92.19 268 THR A CA 1
ATOM 2082 C C . THR A 1 268 ? -14.397 4.373 -11.801 1.00 92.19 268 THR A C 1
ATOM 2084 O O . THR A 1 268 ? -15.428 3.727 -11.967 1.00 92.19 268 THR A O 1
ATOM 2087 N N . HIS A 1 269 ? -13.787 4.461 -10.613 1.00 93.19 269 HIS A N 1
ATOM 2088 C CA . HIS A 1 269 ? -14.263 3.798 -9.396 1.00 93.19 269 HIS A CA 1
ATOM 2089 C C . HIS A 1 269 ? -14.181 4.749 -8.201 1.00 93.19 269 HIS A C 1
ATOM 2091 O O . HIS A 1 269 ? -13.148 5.368 -7.957 1.00 93.19 269 HIS A O 1
ATOM 2097 N N . ARG A 1 270 ? -15.265 4.841 -7.428 1.00 94.56 270 ARG A N 1
ATOM 2098 C CA . ARG A 1 270 ? -15.327 5.637 -6.191 1.00 94.56 270 ARG A CA 1
ATOM 2099 C C . ARG A 1 270 ? -14.536 4.975 -5.068 1.00 94.56 270 ARG A C 1
ATOM 2101 O O . ARG A 1 270 ? -14.402 3.756 -5.052 1.00 94.56 270 ARG A O 1
ATOM 2108 N N . ALA A 1 271 ? -14.061 5.758 -4.110 1.00 94.88 271 ALA A N 1
ATOM 2109 C CA . ALA A 1 271 ? -13.567 5.245 -2.839 1.00 94.88 271 ALA A CA 1
ATOM 2110 C C . ALA A 1 271 ? -14.725 5.013 -1.860 1.00 94.88 271 ALA A C 1
ATOM 2112 O O . ALA A 1 271 ? -15.743 5.700 -1.902 1.00 94.88 271 ALA A O 1
ATOM 2113 N N . ASN A 1 272 ? -14.570 4.032 -0.973 1.00 94.00 272 ASN A N 1
ATOM 2114 C CA . ASN A 1 272 ? -15.484 3.819 0.147 1.00 94.00 272 ASN A CA 1
ATOM 2115 C C . ASN A 1 272 ? -14.704 3.273 1.343 1.00 94.00 272 ASN A C 1
ATOM 2117 O O . ASN A 1 272 ? -14.766 2.083 1.657 1.00 94.00 272 ASN A O 1
ATOM 2121 N N . MET A 1 273 ? -13.895 4.135 1.950 1.00 94.50 273 MET A N 1
ATOM 2122 C CA . MET A 1 273 ? -13.047 3.789 3.086 1.00 94.50 273 MET A CA 1
ATOM 2123 C C . MET A 1 273 ? -12.603 5.045 3.831 1.00 94.50 273 MET A C 1
ATOM 2125 O O . MET A 1 273 ? -12.680 6.154 3.308 1.00 94.50 273 MET A O 1
ATOM 2129 N N . LYS A 1 274 ? -12.077 4.859 5.037 1.00 94.94 274 LYS A N 1
ATOM 2130 C CA . LYS A 1 274 ? -11.270 5.867 5.720 1.00 94.94 274 LYS A CA 1
ATOM 2131 C C . LYS A 1 274 ? -9.809 5.480 5.572 1.00 94.94 274 LYS A C 1
ATOM 2133 O O . LYS A 1 274 ? -9.395 4.439 6.084 1.00 94.94 274 LYS A O 1
ATOM 2138 N N . LEU A 1 275 ? -9.057 6.283 4.835 1.00 94.75 275 LEU A N 1
ATOM 2139 C CA . LEU A 1 275 ? -7.647 6.041 4.567 1.00 94.75 275 LEU A CA 1
ATOM 2140 C C . LEU A 1 275 ? -6.816 6.526 5.755 1.00 94.75 275 LEU A C 1
ATOM 2142 O O . LEU A 1 275 ? -7.027 7.628 6.254 1.00 94.75 275 LEU A O 1
ATOM 2146 N N . LEU A 1 276 ? -5.891 5.697 6.223 1.00 93.31 276 LEU A N 1
ATOM 2147 C CA . LEU A 1 276 ? -5.073 6.006 7.390 1.00 93.31 276 LEU A CA 1
ATOM 2148 C C . LEU A 1 276 ? -3.670 6.449 6.993 1.00 93.31 276 LEU A C 1
ATOM 2150 O O . LEU A 1 276 ? -3.206 7.495 7.430 1.00 93.31 276 LEU A O 1
ATOM 2154 N N . ASN A 1 277 ? -3.004 5.656 6.164 1.00 93.56 277 ASN A N 1
ATOM 2155 C CA . ASN A 1 277 ? -1.690 5.975 5.632 1.00 93.56 277 ASN A CA 1
ATOM 2156 C C . ASN A 1 277 ? -1.453 5.237 4.314 1.00 93.56 277 ASN A C 1
ATOM 2158 O O . ASN A 1 277 ? -2.165 4.282 3.980 1.00 93.56 277 ASN A O 1
ATOM 2162 N N . VAL A 1 278 ? -0.448 5.704 3.582 1.00 94.06 278 VAL A N 1
ATOM 2163 C CA . VAL A 1 278 ? 0.075 5.054 2.379 1.00 94.06 278 VAL A CA 1
ATOM 2164 C C . VAL A 1 278 ? 1.590 5.110 2.450 1.00 94.06 278 VAL A C 1
ATOM 2166 O O . VAL A 1 278 ? 2.159 6.176 2.681 1.00 94.06 278 VAL A O 1
ATOM 2169 N N . LEU A 1 279 ? 2.232 3.966 2.258 1.00 93.88 279 LEU A N 1
ATOM 2170 C CA . LEU A 1 279 ? 3.679 3.830 2.268 1.00 93.88 279 LEU A CA 1
ATOM 2171 C C . LEU A 1 279 ? 4.121 3.184 0.955 1.00 93.88 279 LEU A C 1
ATOM 2173 O O . LEU A 1 279 ? 3.472 2.262 0.454 1.00 93.88 279 LEU A O 1
ATOM 2177 N N . ALA A 1 280 ? 5.235 3.654 0.403 1.00 93.38 280 ALA A N 1
ATOM 2178 C CA . ALA A 1 280 ? 5.898 3.001 -0.716 1.00 93.38 280 ALA A CA 1
ATOM 2179 C C . ALA A 1 280 ? 7.379 2.798 -0.405 1.00 93.38 280 ALA A C 1
ATOM 2181 O O . ALA A 1 280 ? 8.055 3.693 0.101 1.00 93.38 280 ALA A O 1
ATOM 2182 N N . TRP A 1 281 ? 7.877 1.617 -0.738 1.00 93.00 281 TRP A N 1
ATOM 2183 C CA . TRP A 1 281 ? 9.227 1.160 -0.467 1.00 93.00 281 TRP A CA 1
ATOM 2184 C C . TRP A 1 281 ? 9.888 0.750 -1.777 1.00 93.00 281 TRP A C 1
ATOM 2186 O O . TRP A 1 281 ? 9.311 0.003 -2.570 1.00 93.00 281 TRP A O 1
ATOM 2196 N N . ALA A 1 282 ? 11.125 1.191 -1.971 1.00 90.81 282 ALA A N 1
ATOM 2197 C CA . ALA A 1 282 ? 11.999 0.772 -3.064 1.00 90.81 282 ALA A CA 1
ATOM 2198 C C . ALA A 1 282 ? 12.695 -0.570 -2.764 1.00 90.81 282 ALA A C 1
ATOM 2200 O O . ALA A 1 282 ? 13.851 -0.783 -3.120 1.00 90.81 282 ALA A O 1
ATOM 2201 N N . ASP A 1 283 ? 12.006 -1.453 -2.043 1.00 90.44 283 ASP A N 1
ATOM 2202 C CA . ASP A 1 283 ? 12.484 -2.779 -1.682 1.00 90.44 283 ASP A CA 1
ATOM 2203 C C . ASP A 1 283 ? 11.293 -3.712 -1.380 1.00 90.44 283 ASP A C 1
ATOM 2205 O O . ASP A 1 283 ? 10.130 -3.294 -1.308 1.00 90.44 283 ASP A O 1
ATOM 2209 N N . TYR A 1 284 ? 11.578 -4.999 -1.215 1.00 91.56 284 TYR A N 1
ATOM 2210 C CA . TYR A 1 284 ? 10.619 -6.025 -0.841 1.00 91.56 284 TYR A CA 1
ATOM 2211 C C . TYR A 1 284 ? 10.431 -6.064 0.680 1.00 91.56 284 TYR A C 1
ATOM 2213 O O . TYR A 1 284 ? 11.371 -6.356 1.417 1.00 91.56 284 TYR A O 1
ATOM 2221 N N . LEU A 1 285 ? 9.203 -5.820 1.150 1.00 92.62 285 LEU A N 1
ATOM 2222 C CA . LEU A 1 285 ? 8.846 -6.035 2.554 1.00 92.62 285 LEU A CA 1
ATOM 2223 C C . LEU A 1 285 ? 8.562 -7.508 2.842 1.00 92.62 285 LEU A C 1
ATOM 2225 O O . LEU A 1 285 ? 7.761 -8.148 2.152 1.00 92.62 285 LEU A O 1
ATOM 2229 N N . GLU A 1 286 ? 9.141 -8.016 3.922 1.00 92.12 286 GLU A N 1
ATOM 2230 C CA . GLU A 1 286 ? 8.887 -9.363 4.419 1.00 92.12 286 GLU A CA 1
ATOM 2231 C C . GLU A 1 286 ? 7.506 -9.474 5.082 1.00 92.12 286 GLU A C 1
ATOM 2233 O O . GLU A 1 286 ? 6.965 -8.517 5.638 1.00 92.12 286 GLU A O 1
ATOM 2238 N N . ASP A 1 287 ? 6.929 -10.679 5.084 1.00 92.44 287 ASP A N 1
ATOM 2239 C CA . ASP A 1 287 ? 5.597 -10.922 5.664 1.00 92.44 287 ASP A CA 1
ATOM 2240 C C . ASP A 1 287 ? 5.516 -10.557 7.157 1.00 92.44 287 ASP A C 1
ATOM 2242 O O . ASP A 1 287 ? 4.456 -10.176 7.654 1.00 92.44 287 ASP A O 1
ATOM 2246 N N . GLU A 1 288 ? 6.619 -10.705 7.895 1.00 91.50 288 GLU A N 1
ATOM 2247 C CA . GLU A 1 288 ? 6.699 -10.327 9.311 1.00 91.50 288 GLU A CA 1
ATOM 2248 C C . GLU A 1 288 ? 6.620 -8.806 9.500 1.00 91.50 288 GLU A C 1
ATOM 2250 O O . GLU A 1 288 ? 5.963 -8.344 10.434 1.00 91.50 288 GLU A O 1
ATOM 2255 N N . GLU A 1 289 ? 7.230 -8.038 8.593 1.00 92.56 289 GLU A N 1
ATOM 2256 C CA . GLU A 1 289 ? 7.217 -6.571 8.603 1.00 92.56 289 GLU A CA 1
ATOM 2257 C C . GLU A 1 289 ? 5.809 -6.057 8.287 1.00 92.56 289 GLU A C 1
ATOM 2259 O O . GLU A 1 289 ? 5.249 -5.277 9.055 1.00 92.56 289 GLU A O 1
ATOM 2264 N N . LEU A 1 290 ? 5.172 -6.601 7.243 1.00 93.50 290 LEU A N 1
ATOM 2265 C CA . LEU A 1 290 ? 3.790 -6.260 6.886 1.00 93.50 290 LEU A CA 1
ATOM 2266 C C . LEU A 1 290 ? 2.805 -6.561 8.021 1.00 93.50 290 LEU A C 1
ATOM 2268 O O . LEU A 1 290 ? 1.897 -5.779 8.295 1.00 93.50 290 LEU A O 1
ATOM 2272 N N . LYS A 1 291 ? 2.978 -7.686 8.722 1.00 92.81 291 LYS A N 1
ATOM 2273 C CA . LYS A 1 291 ? 2.160 -8.017 9.898 1.00 92.81 291 LYS A CA 1
ATOM 2274 C C . LYS A 1 291 ? 2.402 -7.048 11.053 1.00 92.81 291 LYS A C 1
ATOM 2276 O O . LYS A 1 291 ? 1.457 -6.721 11.771 1.00 92.81 291 LYS A O 1
ATOM 2281 N N . ALA A 1 292 ? 3.637 -6.585 11.242 1.00 91.00 292 ALA A N 1
ATOM 2282 C CA . ALA A 1 292 ? 3.954 -5.587 12.255 1.00 91.00 292 ALA A CA 1
ATOM 2283 C C . ALA A 1 292 ? 3.291 -4.234 11.939 1.00 91.00 292 ALA A C 1
ATOM 2285 O O . ALA A 1 292 ? 2.619 -3.697 12.822 1.00 91.00 292 ALA A O 1
ATOM 2286 N N . HIS A 1 293 ? 3.382 -3.759 10.690 1.00 92.31 293 HIS A N 1
ATOM 2287 C CA . HIS A 1 293 ? 2.713 -2.539 10.210 1.00 92.31 293 HIS A CA 1
ATOM 2288 C C . HIS A 1 293 ? 1.182 -2.654 10.290 1.00 92.31 293 HIS A C 1
ATOM 2290 O O . HIS A 1 293 ? 0.480 -1.723 10.685 1.00 92.31 293 HIS A O 1
ATOM 2296 N N . ALA A 1 294 ? 0.636 -3.829 9.966 1.00 91.56 294 ALA A N 1
ATOM 2297 C CA . ALA A 1 294 ? -0.795 -4.087 10.064 1.00 91.56 294 ALA A CA 1
ATOM 2298 C C . ALA A 1 294 ? -1.283 -4.096 11.516 1.00 91.56 294 ALA A C 1
ATOM 2300 O O . ALA A 1 294 ? -2.389 -3.640 11.803 1.00 91.56 294 ALA A O 1
ATOM 2301 N N . ARG A 1 295 ? -0.473 -4.601 12.452 1.00 89.25 295 ARG A N 1
ATOM 2302 C CA . ARG A 1 295 ? -0.809 -4.618 13.878 1.00 89.25 295 ARG A CA 1
ATOM 2303 C C . ARG A 1 295 ? -0.739 -3.215 14.475 1.00 89.25 295 ARG A C 1
ATOM 2305 O O . ARG A 1 295 ? -1.721 -2.784 15.077 1.00 89.25 295 ARG A O 1
ATOM 2312 N N . ASP A 1 296 ? 0.358 -2.492 14.265 1.00 88.00 296 ASP A N 1
ATOM 2313 C CA . ASP A 1 296 ? 0.559 -1.129 14.764 1.00 88.00 296 ASP A CA 1
ATOM 2314 C C . ASP A 1 296 ? 0.670 -0.128 13.612 1.00 88.00 296 ASP A C 1
ATOM 2316 O O . ASP A 1 296 ? 1.657 -0.069 12.893 1.00 88.00 296 ASP A O 1
ATOM 2320 N N . ILE A 1 297 ? -0.346 0.718 13.505 1.00 85.75 297 ILE A N 1
ATOM 2321 C CA . ILE A 1 297 ? -0.473 1.771 12.496 1.00 85.75 297 ILE A CA 1
ATOM 2322 C C . ILE A 1 297 ? 0.612 2.859 12.567 1.00 85.75 297 ILE A C 1
ATOM 2324 O O . ILE A 1 297 ? 0.842 3.569 11.590 1.00 85.75 297 ILE A O 1
ATOM 2328 N N . THR A 1 298 ? 1.247 3.030 13.729 1.00 86.06 298 THR A N 1
ATOM 2329 C CA . THR A 1 298 ? 2.366 3.966 13.910 1.00 86.06 298 THR A CA 1
ATOM 2330 C C . THR A 1 298 ? 3.707 3.320 13.602 1.00 86.06 298 THR A C 1
ATOM 2332 O O . THR A 1 298 ? 4.705 4.025 13.454 1.00 86.06 298 THR A O 1
ATOM 2335 N N . SER A 1 299 ? 3.731 1.991 13.488 1.00 84.44 299 SER A N 1
ATOM 2336 C CA . SER A 1 299 ? 4.918 1.250 13.117 1.00 84.44 299 SER A CA 1
ATOM 2337 C C . SER A 1 299 ? 5.100 1.331 11.609 1.00 84.44 299 SER A C 1
ATOM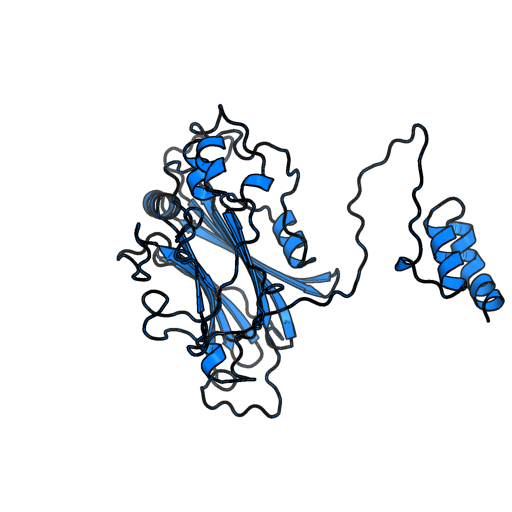 2339 O O . SER A 1 299 ? 4.310 0.805 10.831 1.00 84.44 299 SER A O 1
ATOM 2341 N N . PHE A 1 300 ? 6.172 2.003 11.220 1.00 83.44 300 PHE A N 1
ATOM 2342 C CA . PHE A 1 300 ? 6.754 1.924 9.894 1.00 83.44 300 PHE A CA 1
ATOM 2343 C C . PHE A 1 300 ? 8.237 1.635 10.101 1.00 83.44 300 PHE A C 1
ATOM 2345 O O . PHE A 1 300 ? 8.900 2.269 10.927 1.00 83.44 300 PHE A O 1
ATOM 2352 N N . GLY A 1 301 ? 8.768 0.635 9.416 1.00 84.56 301 GLY A N 1
ATOM 2353 C CA . GLY A 1 301 ? 10.166 0.284 9.576 1.00 84.56 301 GLY A CA 1
ATOM 2354 C C . GLY A 1 301 ? 10.509 -1.045 8.943 1.00 84.56 301 GLY A C 1
ATOM 2355 O O . GLY A 1 301 ? 9.665 -1.764 8.426 1.00 84.56 301 GLY A O 1
ATOM 2356 N N . ARG A 1 302 ? 11.793 -1.367 8.995 1.00 88.81 302 ARG A N 1
ATOM 2357 C CA . ARG A 1 302 ? 12.309 -2.633 8.494 1.00 88.81 302 ARG A CA 1
ATOM 2358 C C . ARG A 1 302 ? 12.903 -3.428 9.640 1.00 88.81 302 ARG A C 1
ATOM 2360 O O . ARG A 1 302 ? 13.541 -2.867 10.537 1.00 88.81 302 ARG A O 1
ATOM 2367 N N . LYS A 1 303 ? 12.707 -4.739 9.600 1.00 87.00 303 LYS A N 1
ATOM 2368 C CA . LYS A 1 303 ? 13.433 -5.690 10.428 1.00 87.00 303 LYS A CA 1
ATOM 2369 C C . LYS A 1 303 ? 14.911 -5.571 10.081 1.00 87.00 303 LYS A C 1
ATOM 2371 O O . LYS A 1 303 ? 15.279 -5.525 8.908 1.00 87.00 303 LYS A O 1
ATOM 2376 N N . GLU A 1 304 ? 15.745 -5.500 11.116 1.00 86.06 304 GLU A N 1
ATOM 2377 C CA . GLU A 1 304 ? 17.190 -5.297 10.959 1.00 86.06 304 GLU A CA 1
ATOM 2378 C C . GLU A 1 304 ? 17.483 -4.050 10.106 1.00 86.06 304 GLU A C 1
ATOM 2380 O O . GLU A 1 304 ? 18.163 -4.103 9.089 1.00 86.06 304 GLU A O 1
ATOM 2385 N N . ALA A 1 305 ? 16.932 -2.904 10.515 1.00 84.12 305 ALA A N 1
ATOM 2386 C CA . ALA A 1 305 ? 16.998 -1.638 9.780 1.00 84.12 305 ALA A CA 1
ATOM 2387 C C . ALA A 1 305 ? 18.409 -1.230 9.301 1.00 84.12 305 ALA A C 1
ATOM 2389 O O . ALA A 1 305 ? 18.536 -0.582 8.264 1.00 84.12 305 ALA A O 1
ATOM 2390 N N . TYR A 1 306 ? 19.456 -1.597 10.049 1.00 86.38 306 TYR A N 1
ATOM 2391 C CA . TYR A 1 306 ? 20.858 -1.307 9.729 1.00 86.38 306 TYR A CA 1
ATOM 2392 C C . TYR A 1 306 ? 21.528 -2.374 8.856 1.00 86.38 306 TYR A C 1
ATOM 2394 O O . TYR A 1 306 ? 22.718 -2.270 8.578 1.00 86.38 306 TYR A O 1
ATOM 2402 N N . ASP A 1 307 ? 20.828 -3.404 8.415 1.00 85.69 307 ASP A N 1
ATOM 2403 C CA . ASP A 1 307 ? 21.424 -4.353 7.485 1.00 85.69 307 ASP A CA 1
ATOM 2404 C C . ASP A 1 307 ? 21.419 -3.781 6.071 1.00 85.69 307 ASP A C 1
ATOM 2406 O O . ASP A 1 307 ? 20.595 -2.931 5.719 1.00 85.69 307 ASP A O 1
ATOM 2410 N N . ASN A 1 308 ? 22.381 -4.228 5.266 1.00 85.25 308 ASN A N 1
ATOM 2411 C CA . ASN A 1 308 ? 22.448 -3.828 3.871 1.00 85.25 308 ASN A CA 1
ATOM 2412 C C . ASN A 1 308 ? 21.282 -4.452 3.097 1.00 85.25 308 ASN A C 1
ATOM 2414 O O . ASN A 1 308 ? 21.035 -5.653 3.204 1.00 85.25 308 ASN A O 1
ATOM 2418 N N . THR A 1 309 ? 20.602 -3.643 2.293 1.00 83.50 309 THR A N 1
ATOM 2419 C CA . THR A 1 309 ? 19.452 -4.075 1.488 1.00 83.50 309 THR A CA 1
ATOM 2420 C C . THR A 1 309 ? 19.894 -4.997 0.352 1.00 83.50 309 THR A C 1
ATOM 2422 O O . THR A 1 309 ? 19.362 -6.091 0.180 1.00 83.50 309 THR A O 1
ATOM 2425 N N . PHE A 1 310 ? 20.928 -4.593 -0.391 1.00 79.94 310 PHE A N 1
ATOM 2426 C CA . PHE A 1 310 ? 21.398 -5.314 -1.572 1.00 79.94 310 PHE A CA 1
ATOM 2427 C C . PHE A 1 310 ? 22.688 -6.062 -1.255 1.00 79.94 310 PHE A C 1
ATOM 2429 O O . PHE A 1 310 ? 23.755 -5.465 -1.174 1.00 79.94 310 PHE A O 1
ATOM 2436 N N . THR A 1 311 ? 22.593 -7.376 -1.054 1.00 67.56 311 THR A N 1
ATOM 2437 C CA . THR A 1 311 ? 23.772 -8.228 -0.786 1.00 67.56 311 THR A CA 1
ATOM 2438 C C . THR A 1 311 ? 24.251 -8.989 -2.032 1.00 67.56 311 THR A C 1
ATOM 2440 O O . THR A 1 311 ? 25.355 -9.523 -2.032 1.00 67.56 311 THR A O 1
ATOM 2443 N N . PHE A 1 312 ? 23.433 -9.033 -3.092 1.00 65.62 312 PHE A N 1
ATOM 2444 C CA . PHE A 1 312 ? 23.709 -9.774 -4.331 1.00 65.62 312 PHE A CA 1
ATOM 2445 C C . PHE A 1 312 ? 23.200 -9.036 -5.579 1.00 65.62 312 PHE A C 1
ATOM 2447 O O . PHE A 1 312 ? 22.741 -9.679 -6.525 1.00 65.62 312 PHE A O 1
ATOM 2454 N N . SER A 1 313 ? 23.207 -7.698 -5.561 1.00 69.44 313 SER A N 1
ATOM 2455 C CA . SER A 1 313 ? 22.823 -6.923 -6.744 1.00 69.44 313 SER A CA 1
ATOM 2456 C C . SER A 1 313 ? 24.073 -6.355 -7.413 1.00 69.44 313 SER A C 1
ATOM 2458 O O . SER A 1 313 ? 24.727 -5.489 -6.823 1.00 69.44 313 SER A O 1
ATOM 2460 N N . PRO A 1 314 ? 24.375 -6.743 -8.665 1.00 68.81 314 PRO A N 1
ATOM 2461 C CA . PRO A 1 314 ? 25.612 -6.356 -9.331 1.00 68.81 314 PRO A CA 1
ATOM 2462 C C . PRO A 1 314 ? 25.798 -4.837 -9.457 1.00 68.81 314 PRO A C 1
ATOM 2464 O O . PRO A 1 314 ? 26.935 -4.386 -9.579 1.00 68.81 314 PRO A O 1
ATOM 2467 N N . SER A 1 315 ? 24.727 -4.031 -9.413 1.00 72.25 315 SER A N 1
ATOM 2468 C CA . SER A 1 315 ? 24.843 -2.564 -9.481 1.00 72.25 315 SER A CA 1
ATOM 2469 C C . SER A 1 315 ? 25.025 -1.884 -8.119 1.00 72.25 315 SER A C 1
ATOM 2471 O O . SER A 1 315 ? 25.356 -0.698 -8.088 1.00 72.25 315 SER A O 1
ATOM 2473 N N . PHE A 1 316 ? 24.816 -2.597 -7.005 1.00 72.50 316 PHE A N 1
ATOM 2474 C CA . PHE A 1 316 ? 24.868 -2.042 -5.644 1.00 72.50 316 PHE A CA 1
ATOM 2475 C C . PHE A 1 316 ? 25.859 -2.754 -4.712 1.00 72.50 316 PHE A C 1
ATOM 2477 O O . PHE A 1 316 ? 26.006 -2.329 -3.571 1.00 72.50 316 PHE A O 1
ATOM 2484 N N . ASP A 1 317 ? 26.591 -3.765 -5.189 1.00 71.06 317 ASP A N 1
ATOM 2485 C CA . ASP A 1 317 ? 27.547 -4.547 -4.384 1.00 71.06 317 ASP A CA 1
ATOM 2486 C C . ASP A 1 317 ? 28.655 -3.701 -3.712 1.00 71.06 317 ASP A C 1
ATOM 2488 O O . ASP A 1 317 ? 29.226 -4.107 -2.700 1.00 71.06 317 ASP A O 1
ATOM 2492 N N . GLU A 1 318 ? 28.959 -2.508 -4.237 1.00 74.44 318 GLU A N 1
ATOM 2493 C CA . GLU A 1 318 ? 29.977 -1.598 -3.684 1.00 74.44 318 GLU A CA 1
ATOM 2494 C C . GLU A 1 318 ? 29.412 -0.540 -2.713 1.00 74.44 318 GLU A C 1
ATOM 2496 O O . GLU A 1 318 ? 30.177 0.233 -2.128 1.00 74.44 318 GLU A O 1
ATOM 2501 N N . ILE A 1 319 ? 28.087 -0.477 -2.530 1.00 79.56 319 ILE A N 1
ATOM 2502 C CA . ILE A 1 319 ? 27.410 0.576 -1.762 1.00 79.56 319 ILE A CA 1
ATOM 2503 C C . ILE A 1 319 ? 26.580 -0.042 -0.638 1.00 79.56 319 ILE A C 1
ATOM 2505 O O . ILE A 1 319 ? 25.723 -0.891 -0.849 1.00 79.56 319 ILE A O 1
ATOM 2509 N N . TYR A 1 320 ? 26.793 0.451 0.578 1.00 83.62 320 TYR A N 1
ATOM 2510 C CA . TYR A 1 320 ? 25.978 0.077 1.726 1.00 83.62 320 TYR A CA 1
ATOM 2511 C C . TYR A 1 320 ? 24.723 0.958 1.808 1.00 83.62 320 TYR A C 1
ATOM 2513 O O . TYR A 1 320 ? 24.815 2.167 2.046 1.00 83.62 320 TYR A O 1
ATOM 2521 N N . ILE A 1 321 ? 23.557 0.337 1.630 1.00 84.69 321 ILE A N 1
ATOM 2522 C CA . ILE A 1 321 ? 22.236 0.967 1.691 1.00 84.69 321 ILE A CA 1
ATOM 2523 C C . ILE A 1 321 ? 21.453 0.306 2.832 1.00 84.69 321 ILE A C 1
ATOM 2525 O O . ILE A 1 321 ? 20.994 -0.831 2.675 1.00 84.69 321 ILE A O 1
ATOM 2529 N N . PRO A 1 322 ? 21.298 0.974 3.987 1.00 87.38 322 PRO A N 1
ATOM 2530 C CA . PRO A 1 322 ? 20.561 0.400 5.099 1.00 87.38 322 PRO A CA 1
ATOM 2531 C C . PRO A 1 322 ? 19.076 0.275 4.742 1.00 87.38 322 PRO A C 1
ATOM 2533 O O . PRO A 1 322 ? 18.511 1.167 4.107 1.00 87.38 322 PRO A O 1
ATOM 2536 N N . LYS A 1 323 ? 18.425 -0.802 5.187 1.00 86.75 323 LYS A N 1
ATOM 2537 C CA . LYS A 1 323 ? 17.009 -1.077 4.883 1.00 86.75 323 LYS A CA 1
ATOM 2538 C C . LYS A 1 323 ? 16.065 0.074 5.243 1.00 86.75 323 LYS A C 1
ATOM 2540 O O . LYS A 1 323 ? 15.070 0.277 4.555 1.00 86.75 323 LYS A O 1
ATOM 2545 N N . PHE A 1 324 ? 16.346 0.855 6.289 1.00 84.75 324 PHE A N 1
ATOM 2546 C CA . PHE A 1 324 ? 15.472 1.985 6.641 1.00 84.75 324 PHE A CA 1
ATOM 2547 C C . PHE A 1 324 ? 15.462 3.113 5.595 1.00 84.75 324 PHE A C 1
ATOM 2549 O O . PHE A 1 324 ? 14.451 3.794 5.470 1.00 84.75 324 PHE A O 1
ATOM 2556 N N . ASP A 1 325 ? 16.542 3.287 4.825 1.00 84.94 325 ASP A N 1
ATOM 2557 C CA . ASP A 1 325 ? 16.639 4.307 3.768 1.00 84.94 325 ASP A CA 1
ATOM 2558 C C . ASP A 1 325 ? 15.944 3.856 2.460 1.00 84.94 325 ASP A C 1
ATOM 2560 O O . ASP A 1 325 ? 16.046 4.526 1.437 1.00 84.94 325 ASP A O 1
ATOM 2564 N N . THR A 1 326 ? 15.235 2.718 2.471 1.00 88.00 326 THR A N 1
ATOM 2565 C CA . THR A 1 326 ? 14.460 2.207 1.320 1.00 88.00 326 THR A CA 1
ATOM 2566 C C . THR A 1 326 ? 13.033 2.763 1.249 1.00 88.00 326 THR A C 1
ATOM 2568 O O . THR A 1 326 ? 12.340 2.546 0.254 1.00 88.00 326 THR A O 1
ATOM 2571 N N . LEU A 1 327 ? 12.578 3.474 2.288 1.00 89.69 327 LEU A N 1
ATOM 2572 C CA . LEU A 1 327 ? 11.269 4.123 2.320 1.00 89.69 327 LEU A CA 1
ATOM 2573 C C . LEU A 1 327 ? 11.253 5.296 1.333 1.00 89.69 327 LEU A C 1
ATOM 2575 O O . LEU A 1 327 ? 11.930 6.294 1.556 1.00 89.69 327 LEU A O 1
ATOM 2579 N N . ALA A 1 328 ? 10.469 5.172 0.264 1.00 87.69 328 ALA A N 1
ATOM 2580 C CA . ALA A 1 328 ? 10.370 6.177 -0.791 1.00 87.69 328 ALA A CA 1
ATOM 2581 C C . ALA A 1 328 ? 9.221 7.170 -0.569 1.00 87.69 328 ALA A C 1
ATOM 2583 O O . ALA A 1 328 ? 9.263 8.277 -1.091 1.00 87.69 328 ALA A O 1
ATOM 2584 N N . LEU A 1 329 ? 8.176 6.772 0.162 1.00 89.00 329 LEU A N 1
ATOM 2585 C CA . LEU A 1 329 ? 7.007 7.613 0.407 1.00 89.00 329 LEU A CA 1
ATOM 2586 C C . LEU A 1 329 ? 6.314 7.222 1.707 1.00 89.00 329 LEU A C 1
ATOM 2588 O O . LEU A 1 329 ? 6.096 6.036 1.958 1.00 89.00 329 LEU A O 1
ATOM 2592 N N . ASN A 1 330 ? 5.911 8.217 2.493 1.00 91.06 330 ASN A N 1
ATOM 2593 C CA . ASN A 1 330 ? 5.093 8.060 3.684 1.00 91.06 330 ASN A CA 1
ATOM 2594 C C . ASN A 1 330 ? 4.064 9.187 3.803 1.00 91.06 330 ASN A C 1
ATOM 2596 O O . ASN A 1 330 ? 4.361 10.291 4.264 1.00 91.06 330 ASN A O 1
ATOM 2600 N N . TRP A 1 331 ? 2.822 8.879 3.441 1.00 90.62 331 TRP A N 1
ATOM 2601 C CA . TRP A 1 331 ? 1.693 9.772 3.659 1.00 90.62 331 TRP A CA 1
ATOM 2602 C C . TRP A 1 331 ? 0.974 9.446 4.960 1.00 90.62 331 TRP A C 1
ATOM 2604 O O . TRP A 1 331 ? 0.287 8.428 5.070 1.00 90.62 331 TRP A O 1
ATOM 2614 N N . GLY A 1 332 ? 1.086 10.373 5.911 1.00 86.88 332 GLY A N 1
ATOM 2615 C CA . GLY A 1 332 ? 0.249 10.456 7.103 1.00 86.88 332 GLY A CA 1
ATOM 2616 C C . GLY A 1 332 ? -0.628 11.710 7.070 1.00 86.88 332 GLY A C 1
ATOM 2617 O O . GLY A 1 332 ? -0.209 12.765 6.600 1.00 86.88 332 GLY A O 1
ATOM 2618 N N . PHE A 1 333 ? -1.853 11.613 7.589 1.00 87.38 333 PHE A N 1
ATOM 2619 C CA . PHE A 1 333 ? -2.829 12.716 7.546 1.00 87.38 333 PHE A CA 1
ATOM 2620 C C . PHE A 1 333 ? -2.891 13.550 8.836 1.00 87.38 333 PHE A C 1
ATOM 2622 O O . PHE A 1 333 ? -3.713 14.451 8.955 1.00 87.38 333 PHE A O 1
ATOM 2629 N N . ASN A 1 334 ? -1.998 13.295 9.792 1.00 81.00 334 ASN A N 1
ATOM 2630 C CA . ASN A 1 334 ? -1.964 13.918 11.123 1.00 81.00 334 ASN A CA 1
ATOM 2631 C C . ASN A 1 334 ? -1.626 15.423 11.132 1.00 81.00 334 ASN A C 1
ATOM 2633 O O . ASN A 1 334 ? -1.775 16.094 12.150 1.00 81.00 334 ASN A O 1
ATOM 2637 N N . ILE A 1 335 ? -1.117 15.946 10.020 1.00 79.56 335 ILE A N 1
ATOM 2638 C CA . ILE A 1 335 ? -0.720 17.354 9.844 1.00 79.56 335 ILE A CA 1
ATOM 2639 C C . ILE A 1 335 ? -1.602 18.100 8.841 1.00 79.56 335 ILE A C 1
ATOM 2641 O O . ILE A 1 335 ? -1.408 19.296 8.619 1.00 79.56 335 ILE A O 1
ATOM 2645 N N . VAL A 1 336 ? -2.597 17.419 8.266 1.00 82.00 336 VAL A N 1
ATOM 2646 C CA . VAL A 1 336 ? -3.597 18.040 7.397 1.00 82.00 336 VAL A CA 1
ATOM 2647 C C . VAL A 1 336 ? -4.579 18.815 8.270 1.00 82.00 336 VAL A C 1
ATOM 2649 O O . VAL A 1 336 ? -5.146 18.275 9.217 1.00 82.00 336 VAL A O 1
ATOM 2652 N N . THR A 1 337 ? -4.774 20.098 7.968 1.00 75.31 337 THR A N 1
ATOM 2653 C CA . THR A 1 337 ? -5.589 20.999 8.802 1.00 75.31 337 THR A CA 1
ATOM 2654 C C . THR A 1 337 ? -6.902 21.400 8.136 1.00 75.31 337 THR A C 1
ATOM 2656 O O . THR A 1 337 ? -7.952 21.323 8.771 1.00 75.31 337 THR A O 1
ATOM 2659 N N . SER A 1 338 ? -6.871 21.801 6.865 1.00 78.31 338 SER A N 1
ATOM 2660 C CA . SER A 1 338 ? -8.064 22.122 6.076 1.00 78.31 338 SER A CA 1
ATOM 2661 C C . SER A 1 338 ? -7.785 22.026 4.579 1.00 78.31 338 SER A C 1
ATOM 2663 O O . SER A 1 338 ? -6.638 22.165 4.155 1.00 78.31 338 SER A O 1
ATOM 2665 N N . SER A 1 339 ? -8.842 21.857 3.787 1.00 82.94 339 SER A N 1
ATOM 2666 C CA . SER A 1 339 ? -8.803 22.091 2.345 1.00 82.94 339 SER A CA 1
ATOM 2667 C C . SER A 1 339 ? -8.878 23.582 2.015 1.00 82.94 339 SER A C 1
ATOM 2669 O O . SER A 1 339 ? -9.313 24.399 2.834 1.00 82.94 339 SER A O 1
ATOM 2671 N N . ASP A 1 340 ? -8.469 23.938 0.806 1.00 83.81 340 ASP A N 1
ATOM 2672 C CA . ASP A 1 340 ? -8.664 25.265 0.243 1.00 83.81 340 ASP A CA 1
ATOM 2673 C C . ASP A 1 340 ? -10.083 25.448 -0.342 1.00 83.81 340 ASP A C 1
ATOM 2675 O O . ASP A 1 340 ? -10.972 24.607 -0.179 1.00 83.81 340 ASP A O 1
ATOM 2679 N N . GLY A 1 341 ? -10.317 26.583 -1.010 1.00 78.50 341 GLY A N 1
ATOM 2680 C CA . GLY A 1 341 ? -11.610 26.907 -1.623 1.00 78.50 341 GLY A CA 1
ATOM 2681 C C . GLY A 1 341 ? -11.974 26.071 -2.857 1.00 78.50 341 GLY A C 1
ATOM 2682 O O . GLY A 1 341 ? -13.099 26.199 -3.337 1.00 78.50 341 GLY A O 1
ATOM 2683 N N . LEU A 1 342 ? -11.050 25.253 -3.370 1.00 81.88 342 LEU A N 1
ATOM 2684 C CA . LEU A 1 342 ? -11.264 24.299 -4.460 1.00 81.88 342 LEU A CA 1
ATOM 2685 C C . LEU A 1 342 ? -11.406 22.855 -3.947 1.00 81.88 342 LEU A C 1
ATOM 2687 O O . LEU A 1 342 ? -11.649 21.954 -4.745 1.00 81.88 342 LEU A O 1
ATOM 2691 N N . GLY A 1 343 ? -11.309 22.637 -2.629 1.00 79.81 343 GLY A N 1
ATOM 2692 C CA . GLY A 1 343 ? -11.366 21.308 -2.019 1.00 79.81 343 GLY A CA 1
ATOM 2693 C C . GLY A 1 343 ? -10.030 20.560 -2.055 1.00 79.81 343 GLY A C 1
ATOM 2694 O O . GLY A 1 343 ? -9.993 19.369 -1.751 1.00 79.81 343 GLY A O 1
ATOM 2695 N N . GLU A 1 344 ? -8.935 21.239 -2.395 1.00 85.12 344 GLU A N 1
ATOM 2696 C CA . GLU A 1 344 ? -7.594 20.663 -2.470 1.00 85.12 344 GLU A CA 1
ATOM 2697 C C . GLU A 1 344 ? -6.857 20.837 -1.136 1.00 85.12 344 GLU A C 1
ATOM 2699 O O . GLU A 1 344 ? -7.095 21.782 -0.379 1.00 85.12 344 GLU A O 1
ATOM 2704 N N . PHE A 1 345 ? -5.953 19.915 -0.816 1.00 86.31 345 PHE A N 1
ATOM 2705 C CA . PHE A 1 345 ? -5.044 20.040 0.321 1.00 86.31 345 PHE A CA 1
ATOM 2706 C C . PHE A 1 345 ? -3.730 19.325 0.025 1.00 86.31 345 PHE A C 1
ATOM 2708 O O . PHE A 1 345 ? -3.689 18.346 -0.720 1.00 86.31 345 PHE A O 1
ATOM 2715 N N . THR A 1 346 ? -2.658 19.795 0.653 1.00 84.44 346 THR A N 1
ATOM 2716 C CA . THR A 1 346 ? -1.331 19.195 0.518 1.00 84.44 346 THR A CA 1
ATOM 2717 C C . THR A 1 346 ? -1.055 18.279 1.701 1.00 84.44 346 THR A C 1
ATOM 2719 O O . THR A 1 346 ? -1.207 18.676 2.858 1.00 84.44 346 THR A O 1
ATOM 2722 N N . VAL A 1 347 ? -0.611 17.061 1.405 1.00 85.62 347 VAL A N 1
ATOM 2723 C CA . VAL A 1 347 ? -0.064 16.129 2.393 1.00 85.62 347 VAL A CA 1
ATOM 2724 C C . VAL A 1 347 ? 1.445 16.120 2.203 1.00 85.62 347 VAL A C 1
ATOM 2726 O O . VAL A 1 347 ? 1.902 15.731 1.127 1.00 85.62 347 VAL A O 1
ATOM 2729 N N . PRO A 1 348 ? 2.236 16.577 3.182 1.00 80.69 348 PRO A N 1
ATOM 2730 C CA . PRO A 1 348 ? 3.678 16.487 3.058 1.00 80.69 348 PRO A CA 1
ATOM 2731 C C . PRO A 1 348 ? 4.107 15.030 3.249 1.00 80.69 348 PRO A C 1
ATOM 2733 O O . PRO A 1 348 ? 3.538 14.289 4.055 1.00 80.69 348 PRO A O 1
ATOM 2736 N N . ASP A 1 349 ? 5.121 14.631 2.493 1.00 81.06 349 ASP A N 1
ATOM 2737 C CA . ASP A 1 349 ? 5.762 13.337 2.668 1.00 81.06 349 ASP A CA 1
ATOM 2738 C C . ASP A 1 349 ? 6.593 13.338 3.961 1.00 81.06 349 ASP A C 1
ATOM 2740 O O . ASP A 1 349 ? 7.380 14.253 4.211 1.00 81.06 349 ASP A O 1
ATOM 2744 N N . LEU A 1 350 ? 6.380 12.328 4.806 1.00 80.94 350 LEU A N 1
ATOM 2745 C CA . LEU A 1 350 ? 7.099 12.127 6.066 1.00 80.94 350 LEU A CA 1
ATOM 2746 C C . LEU A 1 350 ? 8.371 11.285 5.892 1.00 80.94 350 LEU A C 1
ATOM 2748 O O . LEU A 1 350 ? 9.082 11.052 6.874 1.00 80.94 350 LEU A O 1
ATOM 2752 N N . SER A 1 351 ? 8.641 10.786 4.681 1.00 76.69 351 SER A N 1
ATOM 2753 C CA . SER A 1 351 ? 9.865 10.049 4.377 1.00 76.69 351 SER A CA 1
ATOM 2754 C C . SER A 1 351 ? 11.110 10.943 4.523 1.00 76.69 351 SER A C 1
ATOM 2756 O O . SER A 1 351 ? 11.045 12.173 4.498 1.00 76.69 351 SER A O 1
ATOM 2758 N N . SER A 1 352 ? 12.277 10.328 4.723 1.00 58.94 352 SER A N 1
ATOM 2759 C CA . SER A 1 352 ? 13.560 11.034 4.859 1.00 58.94 352 SER A CA 1
ATOM 2760 C C . SER A 1 352 ? 14.164 11.477 3.517 1.00 58.94 352 SER A C 1
ATOM 2762 O O . SER A 1 352 ? 15.277 12.022 3.508 1.00 58.94 352 SER A O 1
ATOM 2764 N N . GLY A 1 353 ? 13.456 11.251 2.402 1.00 57.38 353 GLY A N 1
ATOM 2765 C CA . GLY A 1 353 ? 13.886 11.590 1.051 1.00 57.38 353 GLY A CA 1
ATOM 2766 C C . GLY A 1 353 ? 14.144 13.088 0.918 1.00 57.38 353 GLY A C 1
ATOM 2767 O O . GLY A 1 353 ? 13.240 13.914 0.992 1.00 57.38 353 GLY A O 1
ATOM 2768 N N . SER A 1 354 ? 15.415 13.459 0.785 1.00 56.16 354 SER A N 1
ATOM 2769 C CA . SER A 1 354 ? 15.826 14.837 0.532 1.00 56.16 354 SER A CA 1
ATOM 2770 C C . SER A 1 354 ? 16.657 14.870 -0.735 1.00 56.16 354 SER A C 1
ATOM 2772 O O . SER A 1 354 ? 17.598 14.086 -0.874 1.00 56.16 354 SER A O 1
ATOM 2774 N N . ILE A 1 355 ? 16.404 15.854 -1.602 1.00 56.97 355 ILE A N 1
ATOM 2775 C CA . ILE A 1 355 ? 17.170 16.023 -2.844 1.00 56.97 355 ILE A CA 1
ATOM 2776 C C . ILE A 1 355 ? 18.688 16.181 -2.590 1.00 56.97 355 ILE A C 1
ATOM 2778 O O . ILE A 1 355 ? 19.524 15.873 -3.438 1.00 56.97 355 ILE A O 1
ATOM 2782 N N . SER A 1 356 ? 19.078 16.633 -1.390 1.00 54.94 356 SER A N 1
ATOM 2783 C CA . SER A 1 356 ? 20.477 16.726 -0.947 1.00 54.94 356 SER A CA 1
ATOM 2784 C C . SER A 1 356 ? 21.150 15.362 -0.744 1.00 54.94 356 SER A C 1
ATOM 2786 O O . SER A 1 356 ? 22.378 15.293 -0.703 1.00 54.94 356 SER A O 1
ATOM 2788 N N . SER A 1 357 ? 20.366 14.286 -0.653 1.00 59.88 357 SER A N 1
ATOM 2789 C CA . SER A 1 357 ? 20.807 12.894 -0.538 1.00 59.88 357 SER A CA 1
ATOM 2790 C C . SER A 1 357 ? 20.789 12.146 -1.879 1.00 59.88 357 SER A C 1
ATOM 2792 O O . SER A 1 357 ? 21.151 10.971 -1.914 1.00 59.88 357 SER A O 1
ATOM 2794 N N . VAL A 1 358 ? 20.462 12.817 -2.996 1.00 60.62 358 VAL A N 1
ATOM 2795 C CA . VAL A 1 358 ? 20.389 12.232 -4.357 1.00 60.62 358 VAL A CA 1
ATOM 2796 C C . VAL A 1 358 ? 21.739 11.699 -4.862 1.00 60.62 358 VAL A C 1
ATOM 2798 O O . VAL A 1 358 ? 21.796 10.918 -5.806 1.00 60.62 358 VAL A O 1
ATOM 2801 N N . SER A 1 359 ? 22.849 12.066 -4.217 1.00 61.53 359 SER A N 1
ATOM 2802 C CA . SER A 1 359 ? 24.183 11.527 -4.510 1.00 61.53 359 SER A CA 1
ATOM 2803 C C . SER A 1 359 ? 24.658 10.440 -3.537 1.00 61.53 359 SER A C 1
ATOM 2805 O O . SER A 1 359 ? 25.726 9.872 -3.759 1.00 61.53 359 SER A O 1
ATOM 2807 N N . LYS A 1 360 ? 23.897 10.131 -2.474 1.00 70.25 360 LYS A N 1
ATOM 2808 C CA . LYS A 1 360 ? 24.326 9.242 -1.375 1.00 70.25 360 LYS A CA 1
ATOM 2809 C C . LYS A 1 360 ? 24.524 7.790 -1.832 1.00 70.25 360 LYS A C 1
ATOM 2811 O O . LYS A 1 360 ? 25.461 7.139 -1.384 1.00 70.25 360 LYS A O 1
ATOM 2816 N N . TYR A 1 361 ? 23.675 7.317 -2.744 1.00 68.94 361 TYR A N 1
ATOM 2817 C CA . TYR A 1 361 ? 23.582 5.930 -3.217 1.00 68.94 361 TYR A CA 1
ATOM 2818 C C . TYR A 1 361 ? 23.545 5.827 -4.751 1.00 68.94 361 TYR A C 1
ATOM 2820 O O . TYR A 1 361 ? 23.004 4.876 -5.316 1.00 68.94 361 TYR A O 1
ATOM 2828 N N . GLY A 1 362 ? 24.089 6.823 -5.458 1.00 72.56 362 GLY A N 1
ATOM 2829 C CA . GLY A 1 362 ? 24.100 6.839 -6.923 1.00 72.56 362 GLY A CA 1
ATOM 2830 C C . GLY A 1 362 ? 22.688 6.859 -7.523 1.00 72.56 362 GLY A C 1
ATOM 2831 O O . GLY A 1 362 ? 21.875 7.708 -7.170 1.00 72.56 362 GLY A O 1
ATOM 2832 N N . ASN A 1 363 ? 22.386 5.935 -8.443 1.00 68.00 363 ASN A N 1
ATOM 2833 C CA . ASN A 1 363 ? 21.070 5.868 -9.096 1.00 68.00 363 ASN A CA 1
ATOM 2834 C C . ASN A 1 363 ? 19.933 5.511 -8.128 1.00 68.00 363 ASN A C 1
ATOM 2836 O O . ASN A 1 363 ? 18.817 5.982 -8.331 1.00 68.00 363 ASN A O 1
ATOM 2840 N N . TYR A 1 364 ? 20.213 4.749 -7.065 1.00 71.56 364 TYR A N 1
ATOM 2841 C CA . TYR A 1 364 ? 19.194 4.341 -6.095 1.00 71.56 364 TYR A CA 1
ATOM 2842 C C . TYR A 1 364 ? 18.616 5.532 -5.326 1.00 71.56 364 TYR A C 1
ATOM 2844 O O . TYR A 1 364 ? 17.424 5.584 -5.043 1.00 71.56 364 TYR A O 1
ATOM 2852 N N . SER A 1 365 ? 19.436 6.551 -5.062 1.00 68.44 365 SER A N 1
ATOM 2853 C CA . SER A 1 365 ? 18.986 7.755 -4.364 1.00 68.44 365 SER A CA 1
ATOM 2854 C C . SER A 1 365 ? 17.916 8.553 -5.108 1.00 68.44 365 SER A C 1
ATOM 2856 O O . SER A 1 365 ? 17.269 9.376 -4.482 1.00 68.44 365 SER A O 1
ATOM 2858 N N . LYS A 1 366 ? 17.724 8.337 -6.415 1.00 69.25 366 LYS A N 1
ATOM 2859 C CA . LYS A 1 366 ? 16.639 8.975 -7.183 1.00 69.25 366 LYS A CA 1
ATOM 2860 C C . LYS A 1 366 ? 15.280 8.312 -6.951 1.00 69.25 366 LYS A C 1
ATOM 2862 O O . LYS A 1 366 ? 14.254 8.886 -7.296 1.00 69.25 366 LYS A O 1
ATOM 2867 N N . ILE A 1 367 ? 15.288 7.081 -6.444 1.00 70.69 367 ILE A N 1
ATOM 2868 C CA . ILE A 1 367 ? 14.086 6.291 -6.169 1.00 70.69 367 ILE A CA 1
ATOM 2869 C C . ILE A 1 367 ? 13.546 6.654 -4.782 1.00 70.69 367 ILE A C 1
ATOM 2871 O O . ILE A 1 367 ? 12.341 6.769 -4.600 1.00 70.69 367 ILE A O 1
ATOM 2875 N N . VAL A 1 368 ? 14.441 6.854 -3.812 1.00 64.94 368 VAL A N 1
ATOM 2876 C CA . VAL A 1 368 ? 14.103 7.101 -2.398 1.00 64.94 368 VAL A CA 1
ATOM 2877 C C . VAL A 1 368 ? 14.241 8.567 -1.963 1.00 64.94 368 VAL A C 1
ATOM 2879 O O . VAL A 1 368 ? 14.136 8.852 -0.773 1.00 64.94 368 VAL A O 1
ATOM 2882 N N . GLY A 1 369 ? 14.560 9.490 -2.877 1.00 54.09 369 GLY A N 1
ATOM 2883 C CA . GLY A 1 369 ? 15.010 10.848 -2.540 1.00 54.09 369 GLY A CA 1
ATOM 2884 C C . GLY A 1 369 ? 14.475 11.962 -3.414 1.00 54.09 369 GLY A C 1
ATOM 2885 O O . GLY A 1 369 ? 13.890 11.667 -4.480 1.00 54.09 369 GLY A O 1
#